Protein 3NEA (pdb70)

B-factor: mean 25.06, std 6.63, range [10.59, 55.76]

Structure (mmCIF, N/CA/C/O backbone):
data_3NEA
#
_entry.id   3NEA
#
_cell.length_a   60.683
_cell.length_b   93.043
_cell.length_c   33.027
_cell.angle_alpha   90.000
_cell.angle_beta   90.000
_cell.angle_gamma   90.000
#
_symmetry.space_group_name_H-M   'P 21 21 2'
#
loop_
_entity.id
_entity.type
_entity.pdbx_description
1 polymer 'Peptidyl-tRNA hydrolase'
2 non-polymer 'CHLORIDE ION'
3 non-polymer 1,2-ETHANEDIOL
4 water water
#
loop_
_atom_site.group_PDB
_atom_site.id
_atom_site.type_symbol
_atom_site.label_atom_id
_atom_site.label_alt_id
_atom_site.label_comp_id
_atom_site.label_asym_id
_atom_site.label_entity_id
_atom_site.label_seq_id
_atom_site.pdbx_PDB_ins_code
_atom_site.Cartn_x
_atom_site.Cartn_y
_atom_site.Cartn_z
_atom_site.occupancy
_atom_site.B_iso_or_equiv
_atom_site.auth_seq_id
_atom_site.auth_comp_id
_atom_site.auth_asym_id
_atom_site.auth_atom_id
_atom_site.pdbx_PDB_model_num
ATOM 1 N N . PRO A 1 21 ? 24.687 -0.906 -25.793 1.00 33.45 2 PRO A N 1
ATOM 2 C CA . PRO A 1 21 ? 23.800 -1.421 -24.736 1.00 33.14 2 PRO A CA 1
ATOM 3 C C . PRO A 1 21 ? 24.569 -2.318 -23.760 1.00 32.36 2 PRO A C 1
ATOM 4 O O . PRO A 1 21 ? 25.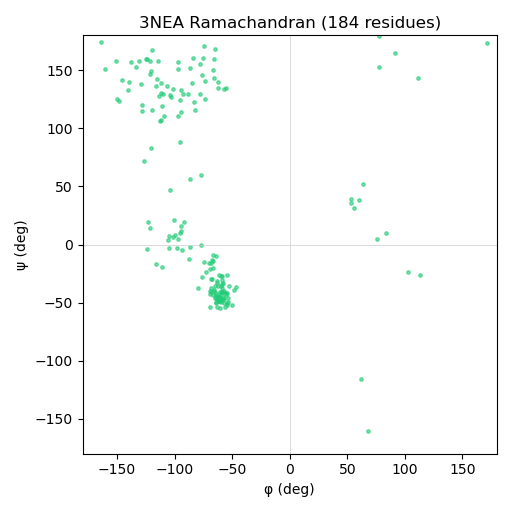297 -3.219 -24.209 1.00 32.60 2 PRO A O 1
ATOM 8 N N . LYS A 1 22 ? 24.439 -2.051 -22.454 1.00 30.64 3 LYS A N 1
ATOM 9 C CA . LYS A 1 22 ? 25.020 -2.916 -21.420 1.00 29.37 3 LYS A CA 1
ATOM 10 C C . LYS A 1 22 ? 24.030 -3.296 -20.316 1.00 27.92 3 LYS A C 1
ATOM 11 O O . LYS A 1 22 ? 23.056 -2.592 -20.079 1.00 27.27 3 LYS A O 1
ATOM 17 N N . ILE A 1 23 ? 24.316 -4.401 -19.630 1.00 26.46 4 ILE A N 1
ATOM 18 C CA . ILE A 1 23 ? 23.421 -4.913 -18.596 1.00 24.47 4 ILE A CA 1
ATOM 19 C C . ILE A 1 23 ? 23.555 -4.118 -17.299 1.00 23.95 4 ILE A C 1
ATOM 20 O O . ILE A 1 23 ? 24.661 -3.870 -16.810 1.00 23.78 4 ILE A O 1
ATOM 25 N N . LYS A 1 24 ? 22.408 -3.689 -16.781 1.00 23.51 5 LYS A N 1
ATOM 26 C CA . LYS A 1 24 ? 22.337 -2.886 -15.563 1.00 23.11 5 LYS A CA 1
ATOM 27 C C . LYS A 1 24 ? 21.596 -3.613 -14.446 1.00 23.07 5 LYS A C 1
ATOM 28 O O . LYS A 1 24 ? 21.711 -3.251 -13.268 1.00 22.48 5 LYS A O 1
ATOM 34 N N . MET A 1 25 ? 20.849 -4.645 -14.831 1.00 22.59 6 MET A N 1
ATOM 35 C CA . MET A 1 25 ? 19.956 -5.345 -13.921 1.00 22.47 6 MET A CA 1
ATOM 36 C C . MET A 1 25 ? 20.026 -6.842 -14.216 1.00 21.36 6 MET A C 1
ATOM 37 O O . MET A 1 25 ? 19.961 -7.243 -15.384 1.00 20.52 6 MET A O 1
ATOM 42 N N . ILE A 1 26 ? 20.170 -7.648 -13.162 1.00 20.32 7 ILE A N 1
ATOM 43 C CA . ILE A 1 26 ? 20.099 -9.110 -13.292 1.00 19.78 7 ILE A CA 1
ATOM 44 C C . ILE A 1 26 ? 18.957 -9.707 -12.456 1.00 19.51 7 ILE A C 1
ATOM 45 O O . ILE A 1 26 ? 18.948 -9.610 -11.229 1.00 19.65 7 ILE A O 1
ATOM 50 N N . ILE A 1 27 ? 17.987 -10.309 -13.142 1.00 19.26 8 ILE A N 1
ATOM 51 C CA . ILE A 1 27 ? 16.852 -10.955 -12.494 1.00 18.87 8 ILE A CA 1
ATOM 52 C C . ILE A 1 27 ? 17.169 -12.434 -12.277 1.00 19.00 8 ILE A C 1
ATOM 53 O O . ILE A 1 27 ? 17.592 -13.121 -13.210 1.00 19.04 8 ILE A O 1
ATOM 58 N N . GLY A 1 28 ? 16.973 -12.922 -11.056 1.00 18.20 9 GLY A N 1
ATOM 59 C CA . GLY A 1 28 ? 17.162 -14.343 -10.783 1.00 18.39 9 GLY A CA 1
ATOM 60 C C . GLY A 1 28 ? 15.837 -14.992 -10.445 1.00 18.54 9 GLY A C 1
ATOM 61 O O . GLY A 1 28 ? 15.296 -14.776 -9.360 1.00 18.29 9 GLY A O 1
ATOM 62 N N . LEU A 1 29 ? 15.313 -15.779 -11.381 1.00 19.17 10 LEU A N 1
ATOM 63 C CA . LEU A 1 29 ? 13.935 -16.289 -11.300 1.00 19.35 10 LEU A CA 1
ATOM 64 C C . LEU A 1 29 ? 13.824 -17.420 -10.298 1.00 19.82 10 LEU A C 1
ATOM 65 O O . LEU A 1 29 ? 14.764 -18.223 -10.138 1.00 19.79 10 LEU A O 1
ATOM 70 N N . GLY A 1 30 ? 12.674 -17.482 -9.631 1.00 19.91 11 GLY A N 1
ATOM 71 C CA . GLY A 1 30 ? 12.436 -18.513 -8.618 1.00 20.35 11 GLY A CA 1
ATOM 72 C C . GLY A 1 30 ? 11.161 -18.269 -7.839 1.00 20.69 11 GLY A C 1
ATOM 73 O O . GLY A 1 30 ? 10.491 -17.235 -8.012 1.00 20.68 11 GLY A O 1
ATOM 74 N N . ASN A 1 31 ? 10.813 -19.242 -7.003 1.00 20.90 12 ASN A N 1
ATOM 75 C CA . ASN A 1 31 ? 9.731 -19.097 -6.031 1.00 21.11 12 ASN A CA 1
ATOM 76 C C . ASN A 1 31 ? 10.327 -18.821 -4.660 1.00 22.16 12 ASN A C 1
ATOM 77 O O . ASN A 1 31 ? 11.272 -19.490 -4.244 1.00 22.10 12 ASN A O 1
ATOM 82 N N . ILE A 1 32 ? 9.766 -17.829 -3.976 1.00 23.64 13 ILE A N 1
ATOM 83 C CA . ILE A 1 32 ? 10.067 -17.543 -2.568 1.00 25.68 13 ILE A CA 1
ATOM 84 C C . ILE A 1 32 ? 9.561 -18.681 -1.640 1.00 26.10 13 ILE A C 1
ATOM 85 O O . ILE A 1 32 ? 8.597 -19.380 -1.968 1.00 25.65 13 ILE A O 1
ATOM 90 N N . GLY A 1 33 ? 10.243 -18.880 -0.511 1.00 27.28 14 GLY A N 1
ATOM 91 C CA . GLY A 1 33 ? 9.890 -19.934 0.465 1.00 28.49 14 GLY A CA 1
ATOM 92 C C . GLY A 1 33 ? 10.921 -21.057 0.543 1.00 29.40 14 GLY A C 1
ATOM 93 O O . GLY A 1 33 ? 11.505 -21.455 -0.481 1.00 29.23 14 GLY A O 1
ATOM 94 N N . LYS A 1 34 ? 11.141 -21.569 1.764 1.00 30.03 15 LYS A N 1
ATOM 95 C CA . LYS A 1 34 ? 12.140 -22.624 2.039 1.00 29.73 15 LYS A CA 1
ATOM 96 C C . LYS A 1 34 ? 11.870 -23.903 1.257 1.00 29.33 15 LYS A C 1
ATOM 97 O O . LYS A 1 34 ? 12.814 -24.570 0.815 1.00 29.45 15 LYS A O 1
ATOM 99 N N . GLU A 1 35 ? 10.593 -24.228 1.064 1.00 28.79 16 GLU A N 1
ATOM 100 C CA . GLU A 1 35 ? 10.202 -25.414 0.288 1.00 29.38 16 GLU A CA 1
ATOM 101 C C . GLU A 1 35 ? 10.524 -25.328 -1.223 1.00 28.70 16 GLU A C 1
ATOM 102 O O . GLU A 1 35 ? 10.491 -26.329 -1.930 1.00 29.09 16 GLU A O 1
ATOM 108 N N . TYR A 1 36 ? 10.847 -24.137 -1.713 1.00 27.61 17 TYR A N 1
ATOM 109 C CA . TYR A 1 36 ? 11.150 -23.975 -3.124 1.00 27.12 17 TYR A CA 1
ATOM 110 C C . TYR A 1 36 ? 12.614 -23.656 -3.385 1.00 26.45 17 TYR A C 1
ATOM 111 O O . TYR A 1 36 ? 13.099 -23.869 -4.487 1.00 25.84 17 TYR A O 1
ATOM 120 N N . GLN A 1 37 ? 13.319 -23.182 -2.359 1.00 25.64 18 GLN A N 1
ATOM 121 C CA . GLN A 1 37 ? 14.659 -22.631 -2.560 1.00 25.28 18 GLN A CA 1
ATOM 122 C C . GLN A 1 37 ? 15.668 -23.614 -3.162 1.00 24.12 18 GLN A C 1
ATOM 123 O O . GLN A 1 37 ? 16.591 -23.178 -3.841 1.00 24.24 18 GLN A O 1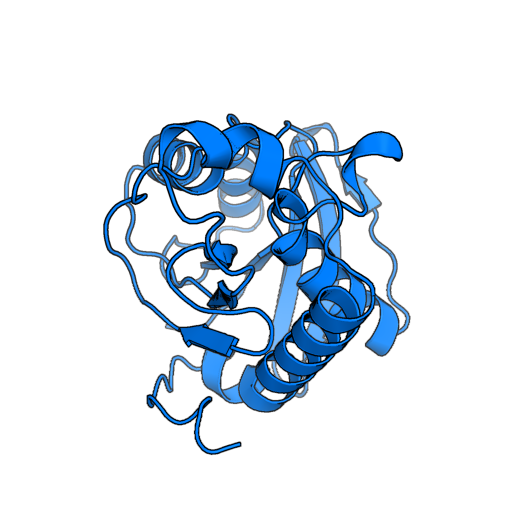
ATOM 129 N N . ASP A 1 38 ? 15.471 -24.919 -2.936 1.00 23.08 19 ASP A N 1
ATOM 130 C CA . ASP A 1 38 ? 16.374 -25.959 -3.443 1.00 22.24 19 ASP A CA 1
ATOM 131 C C . ASP A 1 38 ? 15.944 -26.569 -4.802 1.00 21.66 19 ASP A C 1
ATOM 132 O O . ASP A 1 38 ? 16.664 -27.386 -5.360 1.00 21.40 19 ASP A O 1
ATOM 137 N N . THR A 1 39 ? 14.781 -26.166 -5.315 1.00 20.71 20 THR A N 1
ATOM 138 C CA . THR A 1 39 ? 14.210 -26.741 -6.540 1.00 19.60 20 THR A CA 1
ATOM 139 C C . THR A 1 39 ? 14.901 -26.256 -7.821 1.00 19.39 20 THR A C 1
ATOM 140 O O . THR A 1 39 ? 15.595 -25.225 -7.814 1.00 18.71 20 THR A O 1
ATOM 144 N N . ARG A 1 40 ? 14.716 -27.021 -8.904 1.00 19.32 21 ARG A N 1
ATOM 145 C CA . ARG A 1 40 ? 15.311 -26.711 -10.220 1.00 18.92 21 ARG A CA 1
ATOM 146 C C . ARG A 1 40 ? 14.807 -25.392 -10.822 1.00 19.40 21 ARG A C 1
ATOM 147 O O . ARG A 1 40 ? 15.558 -24.689 -11.537 1.00 19.47 21 ARG A O 1
ATOM 155 N N . HIS A 1 41 ? 13.551 -25.059 -10.512 1.00 18.75 22 HIS A N 1
ATOM 156 C CA . HIS A 1 41 ? 12.912 -23.846 -11.008 1.00 19.14 22 HIS A CA 1
ATOM 157 C C . HIS A 1 41 ? 13.585 -22.582 -10.424 1.00 19.12 22 HIS A C 1
ATOM 158 O O . HIS A 1 41 ? 13.354 -21.481 -10.918 1.00 19.07 22 HIS A O 1
ATOM 165 N N . ASN A 1 42 ? 14.406 -22.754 -9.379 1.00 18.50 23 ASN A N 1
ATOM 166 C CA . ASN A 1 42 ? 15.045 -21.626 -8.667 1.00 18.35 23 ASN A CA 1
ATOM 167 C C . ASN A 1 42 ? 16.504 -21.343 -9.010 1.00 17.70 23 ASN A C 1
ATOM 168 O O . ASN A 1 42 ? 17.111 -20.477 -8.351 1.00 17.65 23 ASN A O 1
ATOM 173 N N . VAL A 1 43 ? 17.066 -22.042 -10.008 1.00 16.99 24 VAL A N 1
ATOM 174 C CA . VAL A 1 43 ? 18.496 -21.902 -10.328 1.00 16.89 24 VAL A CA 1
ATOM 175 C C . VAL A 1 43 ? 18.904 -20.466 -10.698 1.00 16.80 24 VAL A C 1
ATOM 176 O O . VAL A 1 43 ? 20.060 -20.096 -10.510 1.00 16.56 24 VAL A O 1
ATOM 180 N N . GLY A 1 44 ? 17.966 -19.669 -11.228 1.00 17.06 25 GLY A N 1
ATOM 181 C CA . GLY A 1 44 ? 18.239 -18.261 -11.542 1.00 17.11 25 GLY A CA 1
ATOM 182 C C . GLY A 1 44 ? 18.536 -17.485 -10.264 1.00 17.63 25 GLY A C 1
ATOM 183 O O . GLY A 1 44 ? 19.486 -16.691 -10.215 1.00 17.73 25 GLY A O 1
ATOM 184 N N . GLU A 1 45 ? 17.699 -17.709 -9.244 1.00 17.58 26 GLU A N 1
ATOM 185 C CA . GLU A 1 45 ? 17.884 -17.157 -7.909 1.00 18.05 26 GLU A CA 1
ATOM 186 C C . GLU A 1 45 ? 19.239 -17.564 -7.361 1.00 18.06 26 GLU A C 1
ATOM 187 O O . GLU A 1 45 ? 19.971 -16.711 -6.851 1.00 18.99 26 GLU A O 1
ATOM 193 N N . TRP A 1 46 ? 19.597 -18.847 -7.482 1.00 18.30 27 TRP A N 1
ATOM 194 C CA . TRP A 1 46 ? 20.928 -19.296 -7.037 1.00 18.06 27 TRP A CA 1
ATOM 195 C C . TRP A 1 46 ? 22.056 -18.527 -7.685 1.00 17.99 27 TRP A C 1
ATOM 196 O O . TRP A 1 46 ? 23.029 -18.196 -6.993 1.00 18.96 27 TRP A O 1
ATOM 207 N N . PHE A 1 47 ? 21.942 -18.264 -8.994 1.00 17.17 28 PHE A N 1
ATOM 208 C CA . PHE A 1 47 ? 22.973 -17.500 -9.721 1.00 17.30 28 PHE A CA 1
ATOM 209 C C . PHE A 1 47 ? 23.221 -16.127 -9.063 1.00 17.34 28 PHE A C 1
ATOM 210 O O . PHE A 1 47 ? 24.351 -15.798 -8.713 1.00 17.64 28 PHE A O 1
ATOM 218 N N . ILE A 1 48 ? 22.165 -15.344 -8.866 1.00 17.66 29 ILE A N 1
ATOM 219 C CA . ILE A 1 48 ? 22.318 -14.019 -8.234 1.00 17.24 29 ILE A CA 1
ATOM 220 C C . ILE A 1 48 ? 22.728 -14.095 -6.771 1.00 17.12 29 ILE A C 1
ATOM 221 O O . ILE A 1 48 ? 23.415 -13.197 -6.288 1.00 16.67 29 ILE A O 1
ATOM 226 N N . ALA A 1 49 ? 22.320 -15.174 -6.087 1.00 17.62 30 ALA A N 1
ATOM 227 C CA . ALA A 1 49 ? 22.682 -15.410 -4.676 1.00 18.19 30 ALA A CA 1
ATOM 228 C C . ALA A 1 49 ? 24.187 -15.637 -4.554 1.00 18.21 30 ALA A C 1
ATOM 229 O O . ALA A 1 49 ? 24.828 -15.136 -3.626 1.00 18.51 30 ALA A O 1
ATOM 231 N N . LYS A 1 50 ? 24.744 -16.356 -5.522 1.00 18.69 31 LYS A N 1
ATOM 232 C CA . LYS A 1 50 ? 26.186 -16.589 -5.565 1.00 19.95 31 LYS A CA 1
ATOM 233 C C . LYS A 1 50 ? 26.982 -15.304 -5.864 1.00 20.21 31 LYS A C 1
ATOM 234 O O . LYS A 1 50 ? 28.026 -15.074 -5.240 1.00 20.79 31 LYS A O 1
ATOM 240 N N . ILE A 1 51 ? 26.492 -14.465 -6.782 1.00 20.29 32 ILE A N 1
ATOM 241 C CA . ILE A 1 51 ? 27.120 -13.145 -7.019 1.00 20.86 32 ILE A CA 1
ATOM 242 C C . ILE A 1 51 ? 27.134 -12.265 -5.768 1.00 21.67 32 ILE A C 1
ATOM 243 O O . ILE A 1 51 ? 28.186 -11.685 -5.421 1.00 22.15 32 ILE A O 1
ATOM 248 N N . ALA A 1 52 ? 25.969 -12.142 -5.123 1.00 21.99 33 ALA A N 1
ATOM 249 C CA . ALA A 1 52 ? 25.845 -11.407 -3.866 1.00 23.38 33 ALA A CA 1
ATOM 250 C C . ALA A 1 52 ? 26.838 -11.931 -2.802 1.00 24.08 33 ALA A C 1
ATOM 251 O O . ALA A 1 52 ? 27.609 -11.154 -2.216 1.00 23.56 33 ALA A O 1
ATOM 253 N N . GLN A 1 53 ? 26.814 -13.244 -2.577 1.00 25.03 34 GLN A N 1
ATOM 254 C CA . GLN A 1 53 ? 27.693 -13.878 -1.600 1.00 26.73 34 GLN A CA 1
ATOM 255 C C . GLN A 1 53 ? 29.192 -13.706 -1.923 1.00 27.06 34 GLN A C 1
ATOM 256 O O . GLN A 1 53 ? 29.967 -13.363 -1.038 1.00 27.66 34 GLN A O 1
ATOM 262 N N . ASP A 1 54 ? 29.594 -13.898 -3.182 1.00 27.95 35 ASP A N 1
ATOM 263 C CA . ASP A 1 54 ? 30.982 -13.618 -3.603 1.00 28.68 35 ASP A CA 1
ATOM 264 C C . ASP A 1 54 ? 31.448 -12.186 -3.271 1.00 29.45 35 ASP A C 1
ATOM 265 O O . ASP A 1 54 ? 32.655 -11.929 -3.143 1.00 29.70 35 ASP A O 1
ATOM 270 N N . ASN A 1 55 ? 30.489 -11.262 -3.173 1.00 29.79 36 ASN A N 1
ATOM 271 C CA . ASN A 1 55 ? 30.762 -9.842 -2.989 1.00 30.38 36 ASN A CA 1
ATOM 272 C C . ASN A 1 55 ? 30.492 -9.342 -1.576 1.00 30.81 36 ASN A C 1
ATOM 273 O O . ASN A 1 55 ? 30.531 -8.133 -1.356 1.00 30.16 36 ASN A O 1
ATOM 278 N N . ASN A 1 56 ? 30.193 -10.260 -0.644 1.00 31.22 37 ASN A N 1
ATOM 279 C CA . ASN A 1 56 ? 29.812 -9.920 0.748 1.00 31.82 37 ASN A CA 1
ATOM 280 C C . ASN A 1 56 ? 28.638 -8.908 0.821 1.00 31.37 37 ASN A C 1
ATOM 281 O O . ASN A 1 56 ? 28.634 -7.989 1.652 1.00 31.37 37 ASN A O 1
ATOM 286 N N . GLN A 1 57 ? 27.661 -9.081 -0.069 1.00 30.43 38 GLN A N 1
ATOM 287 C CA . GLN A 1 57 ? 26.502 -8.203 -0.159 1.00 29.72 38 GLN A CA 1
ATOM 288 C C . GLN A 1 57 ? 25.222 -8.973 0.163 1.00 28.94 38 GLN A C 1
ATOM 289 O O . GLN A 1 57 ? 25.026 -10.104 -0.298 1.00 28.69 38 GLN A O 1
ATOM 295 N N . SER A 1 58 ? 24.360 -8.345 0.957 1.00 27.96 39 SER A N 1
ATOM 296 C CA . SER A 1 58 ? 23.058 -8.890 1.304 1.00 27.31 39 SER A CA 1
ATOM 297 C C . SER A 1 58 ? 21.934 -8.330 0.416 1.00 26.25 39 SER A C 1
ATOM 298 O O . SER A 1 58 ? 22.081 -7.265 -0.186 1.00 25.45 39 SER A O 1
ATOM 301 N N . PHE A 1 59 ? 20.832 -9.073 0.325 1.00 24.97 40 PHE A N 1
ATOM 302 C CA . PHE A 1 59 ? 19.624 -8.587 -0.322 1.00 24.26 40 PHE A CA 1
ATOM 303 C C . PHE A 1 59 ? 18.788 -7.812 0.691 1.00 24.28 40 PHE A C 1
ATOM 304 O O . PHE A 1 59 ? 18.880 -8.073 1.894 1.00 24.05 40 PHE A O 1
ATOM 312 N N . SER A 1 60 ? 18.003 -6.850 0.206 1.00 23.69 41 SER A N 1
ATOM 313 C CA . SER A 1 60 ? 17.010 -6.148 1.038 1.00 24.61 41 SER A CA 1
ATOM 314 C C . SER A 1 60 ? 15.618 -6.438 0.548 1.00 23.94 41 SER A C 1
ATOM 315 O O . SER A 1 60 ? 15.402 -6.514 -0.651 1.00 23.90 41 SER A O 1
ATOM 318 N N . SER A 1 61 ? 14.675 -6.573 1.471 1.00 23.58 42 SER A N 1
ATOM 319 C CA . SER A 1 61 ? 13.271 -6.769 1.098 1.00 23.90 42 SER A CA 1
ATOM 320 C C . SER A 1 61 ? 12.666 -5.456 0.583 1.00 23.90 42 SER A C 1
ATOM 321 O O . SER A 1 61 ? 12.757 -4.423 1.249 1.00 23.02 42 SER A O 1
ATOM 324 N N . ASN A 1 62 ? 12.098 -5.499 -0.628 1.00 24.04 43 ASN A N 1
ATOM 325 C CA . ASN A 1 62 ? 11.453 -4.325 -1.229 1.00 24.44 43 ASN A CA 1
ATOM 326 C C . ASN A 1 62 ? 10.024 -4.643 -1.663 1.00 24.53 43 ASN A C 1
ATOM 327 O O . ASN A 1 62 ? 9.779 -4.742 -2.873 1.00 24.06 43 ASN A O 1
ATOM 332 N N . PRO A 1 63 ? 9.082 -4.806 -0.687 1.00 24.55 44 PRO A N 1
ATOM 333 C CA . PRO A 1 63 ? 7.717 -5.260 -1.016 1.00 24.44 44 PRO A CA 1
ATOM 334 C C . PRO A 1 63 ? 6.993 -4.335 -2.006 1.00 24.52 44 PRO A C 1
ATOM 335 O O . PRO A 1 63 ? 6.173 -4.812 -2.793 1.00 24.34 44 PRO A O 1
ATOM 339 N N . LYS A 1 64 ? 7.307 -3.038 -1.983 1.00 24.70 45 LYS A N 1
ATOM 340 C CA . LYS A 1 64 ? 6.668 -2.078 -2.903 1.00 24.62 45 LYS A CA 1
ATOM 341 C C . LYS A 1 64 ? 7.111 -2.300 -4.350 1.00 23.46 45 LYS A C 1
ATOM 342 O O . LYS A 1 64 ? 6.419 -1.882 -5.281 1.00 23.05 45 LYS A O 1
ATOM 348 N N . LEU A 1 65 ? 8.257 -2.962 -4.519 1.00 21.96 46 LEU A N 1
ATOM 349 C CA . LEU A 1 65 ? 8.771 -3.336 -5.838 1.00 21.34 46 LEU A CA 1
ATOM 350 C C . LEU A 1 65 ? 8.588 -4.840 -6.081 1.00 20.96 46 LEU A C 1
ATOM 351 O O . LEU A 1 65 ? 9.048 -5.363 -7.088 1.00 21.00 46 LEU A O 1
ATOM 356 N N . ASN A 1 66 ? 7.938 -5.527 -5.139 1.00 20.95 47 ASN A N 1
ATOM 357 C CA . ASN A 1 66 ? 7.626 -6.963 -5.260 1.00 20.74 47 ASN A CA 1
ATOM 358 C C . ASN A 1 66 ? 8.865 -7.846 -5.401 1.00 20.66 47 ASN A C 1
ATOM 359 O O . ASN A 1 66 ? 8.851 -8.839 -6.138 1.00 20.47 47 ASN A O 1
ATOM 364 N N . CYS A 1 67 ? 9.925 -7.499 -4.675 1.00 20.99 48 CYS A N 1
ATOM 365 C CA . CYS A 1 67 ? 11.182 -8.232 -4.789 1.00 21.77 48 CYS A CA 1
ATOM 366 C C . CYS A 1 67 ? 12.175 -7.983 -3.660 1.00 22.22 48 CYS A C 1
ATOM 367 O O . CYS A 1 67 ? 11.951 -7.145 -2.783 1.00 23.13 48 CYS A O 1
ATOM 370 N N . ASN A 1 68 ? 13.266 -8.738 -3.702 1.00 22.13 49 ASN A N 1
ATOM 371 C CA . ASN A 1 68 ? 14.436 -8.492 -2.893 1.00 22.62 49 ASN A CA 1
ATOM 372 C C . ASN A 1 68 ? 15.513 -7.942 -3.815 1.00 22.96 49 ASN A C 1
ATOM 373 O O . ASN A 1 68 ? 15.690 -8.452 -4.930 1.00 22.33 49 ASN A O 1
ATOM 378 N N . LEU A 1 69 ? 16.211 -6.899 -3.358 1.00 23.58 50 LEU A N 1
ATOM 379 C CA . LEU A 1 69 ? 17.240 -6.231 -4.151 1.00 24.50 50 LEU A CA 1
ATOM 380 C C . LEU A 1 69 ? 18.605 -6.228 -3.491 1.00 24.84 50 LEU A C 1
ATOM 381 O O . LEU A 1 69 ? 18.714 -6.126 -2.271 1.00 24.76 50 LEU A O 1
ATOM 386 N N . ALA A 1 70 ? 19.639 -6.292 -4.329 1.00 25.79 51 ALA A N 1
ATOM 387 C CA . ALA A 1 70 ? 21.035 -6.094 -3.938 1.00 26.69 51 ALA A CA 1
ATOM 388 C C . ALA A 1 70 ? 21.777 -5.404 -5.074 1.00 27.51 51 ALA A C 1
ATOM 389 O O . ALA A 1 70 ? 21.549 -5.692 -6.244 1.00 27.91 51 ALA A O 1
ATOM 391 N N . LYS A 1 71 ? 22.676 -4.496 -4.736 1.00 28.64 52 LYS A N 1
ATOM 392 C CA . LYS A 1 71 ? 23.462 -3.782 -5.743 1.00 29.09 52 LYS A CA 1
ATOM 393 C C . LYS A 1 71 ? 24.896 -4.242 -5.537 1.00 28.82 52 LYS A C 1
ATOM 394 O O . LYS A 1 71 ? 25.396 -4.236 -4.405 1.00 28.61 52 LYS A O 1
ATOM 400 N N . VAL A 1 72 ? 25.546 -4.692 -6.609 1.00 28.07 53 VAL A N 1
ATOM 401 C CA . VAL A 1 72 ? 26.899 -5.241 -6.488 1.00 27.89 53 VAL A CA 1
ATOM 402 C C . VAL A 1 72 ? 27.831 -4.678 -7.550 1.00 27.81 53 VAL A C 1
ATOM 403 O O . VAL A 1 72 ? 27.384 -4.282 -8.637 1.00 27.51 53 VAL A O 1
ATOM 407 N N . SER A 1 73 ? 29.123 -4.648 -7.222 1.00 27.69 54 SER A N 1
ATOM 408 C CA . SER A 1 73 ? 30.178 -4.319 -8.190 1.00 28.22 54 SER A CA 1
ATOM 409 C C . SER A 1 73 ? 30.657 -5.562 -8.919 1.00 27.83 54 SER A C 1
ATOM 410 O O . SER A 1 73 ? 30.979 -6.574 -8.287 1.00 28.49 54 SER A O 1
ATOM 413 N N . ILE A 1 74 ? 30.695 -5.482 -10.242 1.00 27.23 55 ILE A N 1
ATOM 414 C CA . ILE A 1 74 ? 31.263 -6.536 -11.066 1.00 26.89 55 ILE A CA 1
ATOM 415 C C . ILE A 1 74 ? 32.406 -5.922 -11.868 1.00 26.97 55 ILE A C 1
ATOM 416 O O . ILE A 1 74 ? 32.245 -5.512 -13.031 1.00 26.11 55 ILE A O 1
ATOM 421 N N . ASP A 1 75 ? 33.560 -5.856 -11.198 1.00 26.77 56 ASP A N 1
ATOM 422 C CA . ASP A 1 75 ? 34.760 -5.200 -11.707 1.00 26.87 56 ASP A CA 1
ATOM 423 C C . ASP A 1 75 ? 34.443 -3.715 -11.909 1.00 26.65 56 ASP A C 1
ATOM 424 O O . ASP A 1 75 ? 34.111 -3.037 -10.943 1.00 26.22 56 ASP A O 1
ATOM 429 N N . TYR A 1 76 ? 34.484 -3.224 -13.149 1.00 26.15 57 TYR A N 1
ATOM 430 C CA . TYR A 1 76 ? 34.230 -1.808 -13.391 1.00 25.88 57 TYR A CA 1
ATOM 431 C C . TYR A 1 76 ? 32.788 -1.465 -13.782 1.00 25.72 57 TYR A C 1
ATOM 432 O O . TYR A 1 76 ? 32.492 -0.321 -14.154 1.00 24.97 57 TYR A O 1
ATOM 441 N N . ASN A 1 77 ? 31.897 -2.458 -13.663 1.00 25.37 58 ASN A N 1
ATOM 442 C CA . ASN A 1 77 ? 30.452 -2.249 -13.835 1.00 25.07 58 ASN A CA 1
ATOM 443 C C . ASN A 1 77 ? 29.687 -2.494 -12.529 1.00 24.34 58 ASN A C 1
ATOM 444 O O . ASN A 1 77 ? 30.187 -3.172 -11.639 1.00 23.54 58 ASN A O 1
ATOM 449 N N . ASN A 1 78 ? 28.489 -1.922 -12.418 1.00 23.55 59 ASN A N 1
ATOM 450 C CA . ASN A 1 78 ? 27.582 -2.204 -11.307 1.00 23.66 59 ASN A CA 1
ATOM 451 C C . ASN A 1 78 ? 26.299 -2.770 -11.857 1.00 22.80 59 ASN A C 1
ATOM 452 O O . ASN A 1 78 ? 25.895 -2.406 -12.958 1.00 22.75 59 ASN A O 1
ATOM 457 N N . VAL A 1 79 ? 25.647 -3.631 -11.080 1.00 21.93 60 VAL A N 1
ATOM 458 C CA . VAL A 1 79 ? 24.311 -4.107 -11.431 1.00 21.64 60 VAL A CA 1
ATOM 459 C C . VAL A 1 79 ? 23.405 -4.142 -10.200 1.00 21.19 60 VAL A C 1
ATOM 460 O O . VAL A 1 79 ? 23.883 -4.222 -9.058 1.00 20.99 60 VAL A O 1
ATOM 464 N N . VAL A 1 80 ? 22.099 -4.096 -10.461 1.00 20.78 61 VAL A N 1
ATOM 465 C CA . VAL A 1 80 ? 21.074 -4.390 -9.462 1.00 20.55 61 VAL A CA 1
ATOM 466 C C . VAL A 1 80 ? 20.670 -5.846 -9.619 1.00 20.13 61 VAL A C 1
ATOM 467 O O . VAL A 1 80 ? 20.298 -6.281 -10.711 1.00 20.84 61 VAL A O 1
ATOM 471 N N . LEU A 1 81 ? 20.768 -6.606 -8.531 1.00 20.16 62 LEU A N 1
ATOM 472 C CA . LEU A 1 81 ? 20.338 -8.008 -8.510 1.00 19.78 62 LEU A CA 1
ATOM 473 C C . LEU A 1 81 ? 18.925 -8.032 -7.987 1.00 19.97 62 LEU A C 1
ATOM 474 O O . LEU A 1 81 ? 18.648 -7.376 -6.972 1.00 19.68 62 LEU A O 1
ATOM 479 N N . VAL A 1 82 ? 18.041 -8.773 -8.674 1.00 19.93 63 VAL A N 1
ATOM 480 C CA . VAL A 1 82 ? 16.602 -8.783 -8.357 1.00 19.88 63 VAL A CA 1
ATOM 481 C C . VAL A 1 82 ? 16.065 -10.209 -8.194 1.00 20.33 63 VAL A C 1
ATOM 482 O O . VAL A 1 82 ? 16.127 -11.015 -9.139 1.00 20.41 63 VAL A O 1
ATOM 486 N N . PHE A 1 83 ? 15.524 -10.517 -7.010 1.00 19.63 64 PHE A N 1
ATOM 487 C CA . PHE A 1 83 ? 14.744 -11.745 -6.845 1.00 19.20 64 PHE A CA 1
ATOM 488 C C . PHE A 1 83 ? 13.274 -11.407 -6.606 1.00 19.14 64 PHE A C 1
ATOM 489 O O . PHE A 1 83 ? 12.924 -10.920 -5.531 1.00 18.90 64 PHE A O 1
ATOM 497 N N . PRO A 1 84 ? 12.414 -11.650 -7.620 1.00 19.41 65 PRO A N 1
ATOM 498 C CA . PRO A 1 84 ? 10.977 -11.373 -7.472 1.00 19.79 65 PRO A CA 1
ATOM 499 C C . PRO A 1 84 ? 10.387 -12.237 -6.359 1.00 20.55 65 PRO A C 1
ATOM 500 O O . PRO A 1 84 ? 10.680 -13.432 -6.295 1.00 20.10 65 PRO A O 1
ATOM 504 N N . THR A 1 85 ? 9.581 -11.633 -5.480 1.00 21.45 66 THR A N 1
ATOM 505 C CA . THR A 1 85 ? 8.936 -12.376 -4.378 1.00 21.80 66 THR A CA 1
ATOM 506 C C . THR A 1 85 ? 7.468 -12.692 -4.720 1.00 22.57 66 THR A C 1
ATOM 507 O O . THR A 1 85 ? 6.648 -12.968 -3.837 1.00 22.09 66 THR A O 1
ATOM 511 N N . THR A 1 86 ? 7.163 -12.675 -6.022 1.00 23.07 67 THR A N 1
ATOM 512 C CA . THR A 1 86 ? 5.792 -12.779 -6.543 1.00 23.26 67 THR A CA 1
ATOM 513 C C . THR A 1 86 ? 5.333 -14.227 -6.751 1.00 23.93 67 THR A C 1
ATOM 514 O O . THR A 1 86 ? 4.158 -14.485 -6.978 1.00 24.50 67 THR A O 1
ATOM 518 N N . TYR A 1 87 ? 6.264 -15.167 -6.691 1.00 24.23 68 TYR A N 1
ATOM 519 C CA . TYR A 1 87 ? 6.076 -16.470 -7.334 1.00 25.38 68 TYR A CA 1
ATOM 520 C C . TYR A 1 87 ? 6.310 -16.381 -8.836 1.00 24.35 68 TYR A C 1
ATOM 521 O O . TYR A 1 87 ? 6.133 -15.310 -9.449 1.00 24.55 68 TYR A O 1
ATOM 530 N N . MET A 1 88 ? 6.724 -17.502 -9.415 1.00 23.02 69 MET A N 1
ATOM 531 C CA . MET A 1 88 ? 7.229 -17.516 -10.776 1.00 22.21 69 MET A CA 1
ATOM 532 C C . MET A 1 88 ? 6.311 -16.807 -11.769 1.00 22.14 69 MET A C 1
ATOM 533 O O . MET A 1 88 ? 6.765 -15.933 -12.506 1.00 21.75 69 MET A O 1
ATOM 538 N N . ASN A 1 89 ? 5.027 -17.192 -11.770 1.00 21.90 70 ASN A N 1
ATOM 539 C CA . ASN A 1 89 ? 4.092 -16.767 -12.802 1.00 22.37 70 ASN A CA 1
ATOM 540 C C . ASN A 1 89 ? 3.739 -15.284 -12.835 1.00 22.19 70 ASN A C 1
ATOM 541 O O . ASN A 1 89 ? 3.102 -14.841 -13.773 1.00 22.86 70 ASN A O 1
ATOM 546 N N . ASN A 1 90 ? 4.162 -14.523 -11.823 1.00 22.07 71 ASN A N 1
ATOM 547 C CA . ASN A 1 90 ? 3.961 -13.078 -11.820 1.00 21.44 71 ASN A CA 1
ATOM 548 C C . ASN A 1 90 ? 5.253 -12.268 -11.672 1.00 20.32 71 ASN A C 1
ATOM 549 O O . ASN A 1 90 ? 5.221 -11.095 -11.308 1.00 19.53 71 ASN A O 1
ATOM 554 N N . SER A 1 91 ? 6.380 -12.918 -11.969 1.00 19.58 72 SER A N 1
ATOM 555 C CA . SER A 1 91 ? 7.720 -12.306 -11.989 1.00 19.43 72 SER A CA 1
ATOM 556 C C . SER A 1 91 ? 7.812 -10.951 -12.725 1.00 19.44 72 SER A C 1
ATOM 557 O O . SER A 1 91 ? 8.569 -10.071 -12.314 1.00 19.59 72 SER A O 1
ATOM 560 N N . GLY A 1 92 ? 7.065 -10.803 -13.819 1.00 19.28 73 GLY A N 1
ATOM 561 C CA . GLY A 1 92 ? 7.034 -9.554 -14.590 1.00 18.90 73 GLY A CA 1
ATOM 562 C C . GLY A 1 92 ? 6.591 -8.330 -13.803 1.00 18.81 73 GLY A C 1
ATOM 563 O O . GLY A 1 92 ? 7.074 -7.235 -14.059 1.00 18.70 73 GLY A O 1
ATOM 564 N N . LEU A 1 93 ? 5.672 -8.512 -12.848 1.00 19.17 74 LEU A N 1
ATOM 565 C CA . LEU A 1 93 ? 5.234 -7.419 -11.961 1.00 19.25 74 LEU A CA 1
ATOM 566 C C . LEU A 1 93 ? 6.442 -6.791 -11.269 1.00 18.72 74 LEU A C 1
ATOM 567 O O . LEU A 1 93 ? 6.618 -5.566 -11.329 1.00 19.32 74 LEU A O 1
ATOM 572 N N . ALA A 1 94 ? 7.292 -7.634 -10.673 1.00 18.48 75 ALA A N 1
ATOM 573 C CA . ALA A 1 94 ? 8.547 -7.191 -10.024 1.00 18.01 75 ALA A CA 1
ATOM 574 C C . ALA A 1 94 ? 9.551 -6.558 -10.994 1.00 17.75 75 ALA A C 1
ATOM 575 O O . ALA A 1 94 ? 10.013 -5.448 -10.758 1.00 16.73 75 ALA A O 1
ATOM 577 N N . VAL A 1 95 ? 9.887 -7.274 -12.073 1.00 18.09 76 VAL A N 1
ATOM 578 C CA . VAL A 1 95 ? 10.837 -6.791 -13.095 1.00 17.73 76 VAL A CA 1
ATOM 579 C C . VAL A 1 95 ? 10.402 -5.415 -13.678 1.00 18.67 76 VAL A C 1
ATOM 580 O O . VAL A 1 95 ? 11.227 -4.508 -13.869 1.00 17.79 76 VAL A O 1
ATOM 584 N N . SER A 1 96 ? 9.105 -5.280 -13.963 1.00 19.40 77 SER A N 1
ATOM 585 C CA . SER A 1 96 ? 8.530 -4.043 -14.500 1.00 20.96 77 SER A CA 1
ATOM 586 C C . SER A 1 96 ? 8.628 -2.857 -13.517 1.00 21.25 77 SER A C 1
ATOM 587 O O . SER A 1 96 ? 9.109 -1.769 -13.876 1.00 20.69 77 SER A O 1
ATOM 590 N N . LYS A 1 97 ? 8.185 -3.077 -12.275 1.00 21.54 78 LYS A N 1
ATOM 591 C CA . LYS A 1 97 ? 8.313 -2.061 -11.223 1.00 21.99 78 LYS A CA 1
ATOM 592 C C . LYS A 1 97 ? 9.752 -1.620 -10.974 1.00 22.15 78 LYS A C 1
ATOM 593 O O . LYS A 1 97 ? 10.014 -0.420 -10.905 1.00 22.46 78 LYS A O 1
ATOM 599 N N . VAL A 1 98 ? 10.678 -2.581 -10.864 1.00 22.17 79 VAL A N 1
ATOM 600 C CA . VAL A 1 98 ? 12.100 -2.286 -10.655 1.00 22.72 79 VAL A CA 1
ATOM 601 C C . VAL A 1 98 ? 12.717 -1.497 -11.824 1.00 23.08 79 VAL A C 1
ATOM 602 O O . VAL A 1 98 ? 13.439 -0.504 -11.589 1.00 22.92 79 VAL A O 1
ATOM 606 N N . ALA A 1 99 ? 12.459 -1.954 -13.059 1.00 22.86 80 ALA A N 1
ATOM 607 C CA . ALA A 1 99 ? 12.932 -1.268 -14.262 1.00 23.53 80 ALA A CA 1
ATOM 608 C C . ALA A 1 99 ? 12.416 0.170 -14.331 1.00 24.32 80 ALA A C 1
ATOM 609 O O . ALA A 1 99 ? 13.157 1.064 -14.721 1.00 24.57 80 ALA A O 1
ATOM 611 N N . ASN A 1 100 ? 11.140 0.376 -13.987 1.00 24.95 81 ASN A N 1
ATOM 612 C CA . ASN A 1 100 ? 10.554 1.714 -13.930 1.00 25.71 81 ASN A CA 1
ATOM 613 C C . ASN A 1 100 ? 11.218 2.594 -12.883 1.00 26.14 81 ASN A C 1
ATOM 614 O O . ASN A 1 100 ? 11.547 3.747 -13.159 1.00 26.06 81 ASN A O 1
ATOM 619 N N . PHE A 1 101 ? 11.400 2.039 -11.685 1.00 26.46 82 PHE A N 1
ATOM 620 C CA . PHE A 1 101 ? 12.030 2.742 -10.566 1.00 26.98 82 PHE A CA 1
ATOM 621 C C . PHE A 1 101 ? 13.491 3.172 -10.835 1.00 26.95 82 PHE A C 1
ATOM 622 O O . PHE A 1 101 ? 13.853 4.338 -10.605 1.00 26.32 82 PHE A O 1
ATOM 630 N N . TYR A 1 102 ? 14.309 2.243 -11.327 1.00 26.92 83 TYR A N 1
ATOM 631 C CA . TYR A 1 102 ? 15.710 2.544 -11.669 1.00 27.54 83 TYR A CA 1
ATOM 632 C C . TYR A 1 102 ? 15.938 3.092 -13.069 1.00 27.40 83 TYR A C 1
ATOM 633 O O . TYR A 1 102 ? 17.067 3.405 -13.428 1.00 27.45 83 TYR A O 1
ATOM 642 N N . LYS A 1 103 ? 14.868 3.196 -13.856 1.00 28.15 84 LYS A N 1
ATOM 643 C CA . LYS A 1 103 ? 14.936 3.778 -15.203 1.00 28.39 84 LYS A CA 1
ATOM 644 C C . LYS A 1 103 ? 15.828 2.948 -16.139 1.00 28.38 84 LYS A C 1
ATOM 645 O O . LYS A 1 103 ? 16.746 3.474 -16.786 1.00 28.47 84 LYS A O 1
ATOM 651 N N . ILE A 1 104 ? 15.533 1.646 -16.190 1.00 27.88 85 ILE A N 1
ATOM 652 C CA . ILE A 1 104 ? 16.307 0.670 -16.950 1.00 27.52 85 ILE A CA 1
ATOM 653 C C . ILE A 1 104 ? 15.482 0.161 -18.129 1.00 26.95 85 ILE A C 1
ATOM 654 O O . ILE A 1 104 ? 14.340 -0.245 -17.947 1.00 27.49 85 ILE A O 1
ATOM 659 N N . ALA A 1 105 ? 16.070 0.163 -19.322 1.00 26.34 86 ALA A N 1
ATOM 660 C CA . ALA A 1 105 ? 15.409 -0.344 -20.532 1.00 26.27 86 ALA A CA 1
ATOM 661 C C . ALA A 1 105 ? 15.412 -1.888 -20.599 1.00 25.94 86 ALA A C 1
ATOM 662 O O . ALA A 1 105 ? 16.282 -2.534 -20.011 1.00 26.09 86 ALA A O 1
ATOM 664 N N . PRO A 1 106 ? 14.451 -2.486 -21.330 1.00 25.89 87 PRO A N 1
ATOM 665 C CA . PRO A 1 106 ? 14.495 -3.941 -21.484 1.00 25.68 87 PRO A CA 1
ATOM 666 C C . PRO A 1 106 ? 15.824 -4.532 -21.989 1.00 25.39 87 PRO A C 1
ATOM 667 O O . PRO A 1 106 ? 16.201 -5.608 -21.538 1.00 25.55 87 PRO A O 1
ATOM 671 N N . ALA A 1 107 ? 16.534 -3.840 -22.882 1.00 25.41 88 ALA A N 1
ATOM 672 C CA . ALA A 1 107 ? 17.828 -4.329 -23.423 1.00 24.96 88 ALA A CA 1
ATOM 673 C C . ALA A 1 107 ? 18.938 -4.391 -22.352 1.00 24.63 88 ALA A C 1
ATOM 674 O O . ALA A 1 107 ? 19.944 -5.089 -22.532 1.00 24.47 88 ALA A O 1
ATOM 676 N N . GLU A 1 108 ? 18.745 -3.646 -21.260 1.00 22.96 89 GLU A N 1
ATOM 677 C CA . GLU A 1 108 ? 19.702 -3.570 -20.168 1.00 22.21 89 GLU A CA 1
ATOM 678 C C . GLU A 1 108 ? 19.370 -4.568 -19.030 1.00 22.13 89 GLU A C 1
ATOM 679 O O . GLU A 1 108 ? 19.961 -4.510 -17.941 1.00 21.98 89 GLU A O 1
ATOM 685 N N . ILE A 1 109 ? 18.442 -5.486 -19.300 1.00 20.90 90 ILE A N 1
ATOM 686 C CA . ILE A 1 109 ? 18.059 -6.503 -18.330 1.00 20.57 90 ILE A CA 1
ATOM 687 C C . ILE A 1 109 ? 18.545 -7.874 -18.760 1.00 19.99 90 ILE A C 1
ATOM 688 O O . ILE A 1 109 ? 18.338 -8.298 -19.923 1.00 19.87 90 ILE A O 1
ATOM 693 N N . LEU A 1 110 ? 19.216 -8.542 -17.817 1.00 19.45 91 LEU A N 1
ATOM 694 C CA . LEU A 1 110 ? 19.542 -9.963 -17.931 1.00 18.70 91 LEU A CA 1
ATOM 695 C C . LEU A 1 110 ? 18.611 -10.764 -17.054 1.00 18.52 91 LEU A C 1
ATOM 696 O O . LEU A 1 110 ? 18.498 -10.484 -15.852 1.00 18.42 91 LEU A O 1
ATOM 701 N N . VAL A 1 111 ? 17.961 -11.765 -17.653 1.00 18.01 92 VAL A N 1
ATOM 702 C CA . VAL A 1 111 ? 17.072 -12.688 -16.943 1.00 17.09 92 VAL A CA 1
ATOM 703 C C . VAL A 1 111 ? 17.701 -14.087 -16.895 1.00 17.51 92 VAL A C 1
ATOM 704 O O . VAL A 1 111 ? 17.958 -14.705 -17.935 1.00 17.68 92 VAL A O 1
ATOM 708 N N . VAL A 1 112 ? 17.943 -14.575 -15.681 1.00 17.69 93 VAL A N 1
ATOM 709 C CA . VAL A 1 112 ? 18.576 -15.867 -15.453 1.00 17.70 93 VAL A CA 1
ATOM 710 C C . VAL A 1 112 ? 17.506 -16.863 -15.027 1.00 18.14 93 VAL A C 1
ATOM 711 O O . VAL A 1 112 ? 16.716 -16.568 -14.125 1.00 17.76 93 VAL A O 1
ATOM 715 N N . HIS A 1 113 ? 17.465 -18.013 -15.711 1.00 17.92 94 HIS A N 1
ATOM 716 C CA . HIS A 1 113 ? 16.382 -18.974 -15.524 1.00 18.53 94 HIS A CA 1
ATOM 717 C C . HIS A 1 113 ? 16.805 -20.417 -15.787 1.00 19.14 94 HIS A C 1
ATOM 718 O O . HIS A 1 113 ? 17.802 -20.679 -16.496 1.00 19.54 94 HIS A O 1
ATOM 725 N N . ASP A 1 114 ? 16.041 -21.344 -15.213 1.00 19.01 95 ASP A N 1
ATOM 72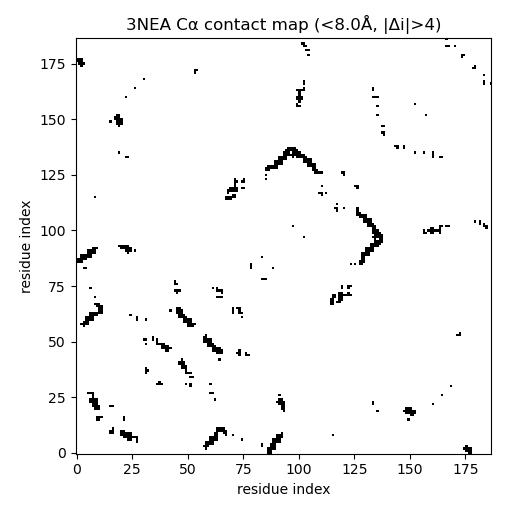6 C CA . ASP A 1 114 ? 16.163 -22.759 -15.537 1.00 19.22 95 ASP A CA 1
ATOM 727 C C . ASP A 1 114 ? 15.827 -23.008 -17.020 1.00 19.61 95 ASP A C 1
ATOM 728 O O . ASP A 1 114 ? 14.874 -22.428 -17.560 1.00 17.99 95 ASP A O 1
ATOM 733 N N . GLU A 1 115 ? 16.608 -23.901 -17.633 1.00 19.79 96 GLU A N 1
ATOM 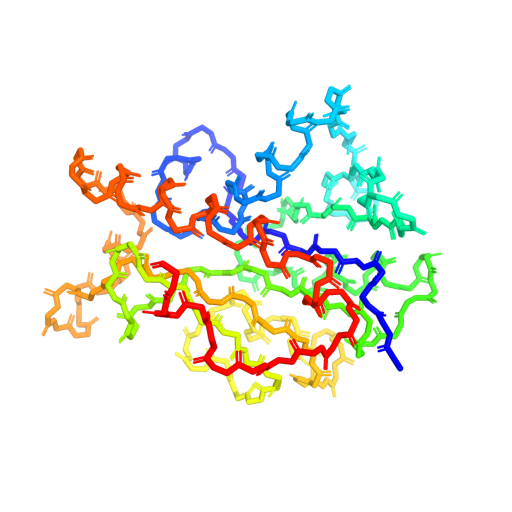734 C CA . GLU A 1 115 ? 16.425 -24.298 -19.016 1.00 20.55 96 GLU A CA 1
ATOM 735 C C . GLU A 1 115 ? 16.374 -25.834 -19.134 1.00 21.25 96 GLU A C 1
ATOM 736 O O . GLU A 1 115 ? 17.366 -26.544 -18.848 1.00 20.71 96 GLU A O 1
ATOM 742 N N . LEU A 1 116 ? 15.206 -26.330 -19.545 1.00 21.65 97 LEU A N 1
ATOM 743 C CA . LEU A 1 116 ? 14.981 -27.761 -19.784 1.00 22.23 97 LEU A CA 1
ATOM 744 C C . LEU A 1 116 ? 15.741 -28.330 -20.992 1.00 23.05 97 LEU A C 1
ATOM 745 O O . LEU A 1 116 ? 16.104 -29.513 -21.006 1.00 23.11 97 LEU A O 1
ATOM 750 N N . ASP A 1 117 ? 15.982 -27.484 -21.996 1.00 24.42 98 ASP A N 1
ATOM 751 C CA . ASP A 1 117 ? 16.544 -27.920 -23.288 1.00 25.33 98 ASP A CA 1
ATOM 752 C C . ASP A 1 117 ? 18.035 -28.258 -23.263 1.00 25.44 98 ASP A C 1
ATOM 753 O O . ASP A 1 117 ? 18.545 -28.853 -24.207 1.00 25.59 98 ASP A O 1
ATOM 758 N N . ILE A 1 118 ? 18.731 -27.848 -22.202 1.00 25.05 99 ILE A N 1
ATOM 759 C CA . ILE A 1 118 ? 20.111 -28.249 -21.990 1.00 24.84 99 ILE A CA 1
ATOM 760 C C . ILE A 1 118 ? 20.280 -28.908 -20.614 1.00 24.92 99 ILE A C 1
ATOM 761 O O . ILE A 1 118 ? 19.448 -28.733 -19.710 1.00 24.68 99 ILE A O 1
ATOM 766 N N . ASP A 1 119 ? 21.358 -29.669 -20.473 1.00 24.67 100 ASP A N 1
ATOM 767 C CA . ASP A 1 119 ? 21.587 -30.476 -19.292 1.00 25.30 100 ASP A CA 1
ATOM 768 C C . ASP A 1 119 ? 22.226 -29.708 -18.155 1.00 25.03 100 ASP A C 1
ATOM 769 O O . ASP A 1 119 ? 22.795 -28.635 -18.364 1.00 24.29 100 ASP A O 1
ATOM 774 N N . SER A 1 120 ? 22.096 -30.259 -16.949 1.00 25.04 101 SER A N 1
ATOM 775 C CA . SER A 1 120 ? 22.765 -29.728 -15.777 1.00 25.14 101 SER A CA 1
ATOM 776 C C . SER A 1 120 ? 24.263 -29.668 -16.079 1.00 25.63 101 SER A C 1
ATOM 777 O O . SER A 1 120 ? 24.822 -30.632 -16.617 1.00 24.97 101 SER A O 1
ATOM 780 N N . GLY A 1 121 ? 24.904 -28.548 -15.740 1.00 25.49 102 GLY A N 1
ATOM 781 C CA . GLY A 1 121 ? 26.315 -28.345 -16.079 1.00 26.10 102 GLY A CA 1
ATOM 782 C C . GLY A 1 121 ? 26.482 -27.422 -17.273 1.00 26.18 102 GLY A C 1
ATOM 783 O O . GLY A 1 121 ? 27.525 -26.790 -17.452 1.00 25.43 102 GLY A O 1
ATOM 784 N N . GLU A 1 122 ? 25.438 -27.347 -18.090 1.00 26.46 103 GLU A N 1
ATOM 785 C CA . GLU A 1 122 ? 25.439 -26.472 -19.253 1.00 26.89 103 GLU A CA 1
ATOM 786 C C . GLU A 1 122 ? 24.752 -25.139 -18.976 1.00 26.70 103 GLU A C 1
ATOM 787 O O . GLU A 1 122 ? 23.832 -25.033 -18.145 1.00 26.40 103 GLU A O 1
ATOM 793 N N . ILE A 1 123 ? 25.222 -24.133 -19.699 1.00 27.03 104 ILE A N 1
ATOM 794 C CA . ILE A 1 123 ? 24.789 -22.747 -19.569 1.00 27.81 104 ILE A CA 1
ATOM 795 C C . ILE A 1 123 ? 24.930 -22.054 -20.934 1.00 28.21 104 ILE A C 1
ATOM 796 O O . ILE A 1 123 ? 26.007 -22.093 -21.538 1.00 28.93 104 ILE A O 1
ATOM 801 N N . ARG A 1 124 ? 23.840 -21.464 -21.432 1.00 28.39 105 ARG A N 1
ATOM 802 C CA . ARG A 1 124 ? 23.840 -20.721 -22.711 1.00 29.01 105 ARG A CA 1
ATOM 803 C C . ARG A 1 124 ? 23.345 -19.290 -22.549 1.00 28.52 105 ARG A C 1
ATOM 804 O O . ARG A 1 124 ? 22.630 -18.969 -21.600 1.00 28.29 105 ARG A O 1
ATOM 812 N N . LEU A 1 125 ? 23.699 -18.448 -23.512 1.00 28.57 106 LEU A N 1
ATOM 813 C CA . LEU A 1 125 ? 23.238 -17.063 -23.559 1.00 29.05 106 LEU A CA 1
ATOM 814 C C . LEU A 1 125 ? 22.283 -16.881 -24.761 1.00 28.98 106 LEU A C 1
ATOM 815 O O . LEU A 1 125 ? 22.511 -17.467 -25.814 1.00 29.61 106 LEU A O 1
ATOM 820 N N . LYS A 1 126 ? 21.185 -16.138 -24.594 1.00 28.65 107 LYS A N 1
ATOM 821 C CA . LYS A 1 126 ? 20.248 -15.862 -25.715 1.00 28.31 107 LYS A CA 1
ATOM 822 C C . LYS A 1 126 ? 19.578 -14.501 -25.582 1.00 27.32 107 LYS A C 1
ATOM 823 O O . LYS A 1 126 ? 18.932 -14.239 -24.583 1.00 27.41 107 LYS A O 1
ATOM 829 N N . LYS A 1 127 ? 19.716 -13.649 -26.593 1.00 26.91 108 LYS A N 1
ATOM 830 C CA . LYS A 1 127 ? 18.950 -12.389 -26.665 1.00 26.19 108 LYS A CA 1
ATOM 831 C C . LYS A 1 127 ? 17.550 -12.629 -27.254 1.00 25.76 108 LYS A C 1
ATOM 832 O O . LYS A 1 127 ? 17.417 -13.159 -28.353 1.00 25.85 108 LYS A O 1
ATOM 838 N N . GLY A 1 128 ? 16.506 -12.270 -26.510 1.00 25.88 109 GLY A N 1
ATOM 839 C CA . GLY A 1 128 ? 15.129 -12.310 -27.029 1.00 24.95 109 GLY A CA 1
ATOM 840 C C . GLY A 1 128 ? 14.616 -13.716 -27.283 1.00 24.69 109 GLY A C 1
ATOM 841 O O . GLY A 1 128 ? 15.176 -14.695 -26.774 1.00 24.06 109 GLY A O 1
ATOM 842 N N . GLY A 1 129 ? 13.575 -13.808 -28.106 1.00 24.47 110 GLY A N 1
ATOM 843 C CA . GLY A 1 129 ? 12.867 -15.061 -28.353 1.00 25.04 110 GLY A CA 1
ATOM 844 C C . GLY A 1 129 ? 11.690 -15.242 -27.398 1.00 25.49 110 GLY A C 1
ATOM 845 O O . GLY A 1 129 ? 11.580 -14.553 -26.385 1.00 24.89 110 GLY A O 1
ATOM 846 N N . GLY A 1 130 ? 10.807 -16.179 -27.732 1.00 26.41 111 GLY A N 1
ATOM 847 C CA . GLY A 1 130 ? 9.590 -16.412 -26.959 1.00 26.61 111 GLY A CA 1
ATOM 848 C C . GLY A 1 130 ? 9.875 -17.117 -25.648 1.00 27.17 111 GLY A C 1
ATOM 849 O O . GLY A 1 130 ? 10.988 -17.604 -25.406 1.00 26.78 111 GLY A O 1
ATOM 850 N N . HIS A 1 131 ? 8.849 -17.188 -24.814 1.00 27.34 112 HIS A N 1
ATOM 851 C CA . HIS A 1 131 ? 8.970 -17.721 -23.462 1.00 27.79 112 HIS A CA 1
ATOM 852 C C . HIS A 1 131 ? 9.196 -19.232 -23.409 1.00 27.85 112 HIS A C 1
ATOM 853 O O . HIS A 1 131 ? 9.570 -19.756 -22.355 1.00 28.08 112 HIS A O 1
ATOM 860 N N . GLY A 1 132 ? 8.942 -19.924 -24.524 1.00 27.90 113 GLY A N 1
ATOM 861 C CA . GLY A 1 132 ? 9.055 -21.402 -24.596 1.00 27.77 113 GLY A CA 1
ATOM 862 C C . GLY A 1 132 ? 8.283 -22.181 -23.529 1.00 27.30 113 GLY A C 1
ATOM 863 O O . GLY A 1 132 ? 8.758 -23.212 -23.053 1.00 28.32 113 GLY A O 1
ATOM 864 N N . GLY A 1 133 ? 7.104 -21.695 -23.138 1.00 26.55 114 GLY A N 1
ATOM 865 C CA . GLY A 1 133 ? 6.343 -22.297 -22.034 1.00 25.26 114 GLY A CA 1
ATOM 866 C C . GLY A 1 133 ? 6.823 -22.012 -20.602 1.00 25.00 114 GLY A C 1
ATOM 867 O O . GLY A 1 133 ? 6.272 -22.581 -19.654 1.00 25.36 114 GLY A O 1
ATOM 868 N N . HIS A 1 134 ? 7.841 -21.157 -20.428 1.00 23.65 115 HIS A N 1
ATOM 869 C CA . HIS A 1 134 ? 8.300 -20.730 -19.084 1.00 22.68 115 HIS A CA 1
ATOM 870 C C . HIS A 1 134 ? 7.416 -19.594 -18.547 1.00 21.89 115 HIS A C 1
ATOM 871 O O . HIS A 1 134 ? 7.381 -18.504 -19.143 1.00 22.34 115 HIS A O 1
ATOM 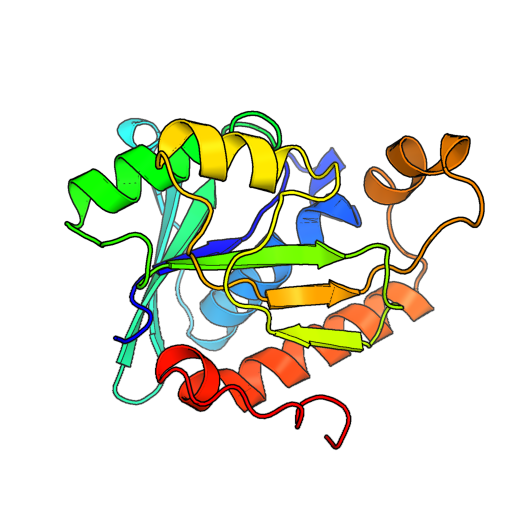878 N N . ASN A 1 135 ? 6.697 -19.840 -17.445 1.00 20.95 116 ASN A N 1
ATOM 879 C CA . ASN A 1 135 ? 5.780 -18.822 -16.862 1.00 20.44 116 ASN A CA 1
ATOM 880 C C . ASN A 1 135 ? 6.482 -17.546 -16.372 1.00 20.13 116 ASN A C 1
ATOM 881 O O . ASN A 1 135 ? 5.890 -16.461 -16.398 1.00 20.09 116 ASN A O 1
ATOM 886 N N . GLY A 1 136 ? 7.717 -17.685 -15.881 1.00 18.98 117 GLY A N 1
ATOM 887 C CA . GLY A 1 136 ? 8.484 -16.535 -15.422 1.00 19.09 117 GLY A CA 1
ATOM 888 C C . GLY A 1 136 ? 8.767 -15.613 -16.588 1.00 18.79 117 GLY A C 1
ATOM 889 O O . GLY A 1 136 ? 8.504 -14.402 -16.511 1.00 17.71 117 GLY A O 1
ATOM 890 N N . LEU A 1 137 ? 9.267 -16.212 -17.676 1.00 18.99 118 LEU A N 1
ATOM 891 C CA . LEU A 1 137 ? 9.515 -15.502 -18.946 1.00 19.65 118 LEU A CA 1
ATOM 892 C C . LEU A 1 137 ? 8.234 -14.962 -19.595 1.00 19.86 118 LEU A C 1
ATOM 893 O O . LEU A 1 137 ? 8.230 -13.832 -20.065 1.00 20.51 118 LEU A O 1
ATOM 898 N N . ARG A 1 138 ? 7.158 -15.743 -19.619 1.00 20.13 119 ARG A N 1
ATOM 899 C CA . ARG A 1 138 ? 5.896 -15.227 -20.182 1.00 20.98 119 ARG A CA 1
ATOM 900 C C . ARG A 1 138 ? 5.382 -13.974 -19.449 1.00 20.98 119 ARG A C 1
ATOM 901 O O . ARG A 1 138 ? 4.910 -13.016 -20.076 1.00 20.78 119 ARG A O 1
ATOM 909 N N . SER A 1 139 ? 5.488 -13.992 -18.121 1.00 20.89 120 SER A N 1
ATOM 910 C CA . SER A 1 139 ? 5.041 -12.883 -17.269 1.00 20.80 120 SER A CA 1
ATOM 911 C C . SER A 1 139 ? 5.886 -11.609 -17.510 1.00 20.60 120 SER A C 1
ATOM 912 O O . SER A 1 139 ? 5.359 -10.487 -17.542 1.00 20.02 120 SER A O 1
ATOM 915 N N . ILE A 1 140 ? 7.191 -11.801 -17.683 1.00 20.50 121 ILE A N 1
ATOM 916 C CA . ILE A 1 140 ? 8.102 -10.690 -17.945 1.00 20.27 121 ILE A CA 1
ATOM 917 C C . ILE A 1 140 ? 7.802 -10.063 -19.307 1.00 20.93 121 ILE A C 1
ATOM 918 O O . ILE A 1 140 ? 7.750 -8.837 -19.410 1.00 20.69 121 ILE A O 1
ATOM 923 N N . ASN A 1 141 ? 7.576 -10.900 -20.328 1.00 21.64 122 ASN A N 1
ATOM 924 C CA . ASN A 1 141 ? 7.236 -10.427 -21.688 1.00 22.57 122 ASN A CA 1
ATOM 925 C C . ASN A 1 141 ? 5.969 -9.574 -21.672 1.00 23.46 122 ASN A C 1
ATOM 926 O O . ASN A 1 141 ? 5.866 -8.578 -22.409 1.00 23.97 122 ASN A O 1
ATOM 931 N N . GLN A 1 142 ? 5.028 -9.994 -20.827 1.00 23.84 123 GLN A N 1
ATOM 932 C CA . GLN A 1 142 ? 3.710 -9.390 -20.679 1.00 25.17 123 GLN A CA 1
ATOM 933 C C . GLN A 1 142 ? 3.826 -8.007 -20.027 1.00 24.61 123 GLN A C 1
ATOM 934 O O . GLN A 1 142 ? 3.336 -7.018 -20.567 1.00 24.78 123 GLN A O 1
ATOM 940 N N . HIS A 1 143 ? 4.482 -7.948 -18.871 1.00 24.02 124 HIS A N 1
ATOM 941 C CA . HIS A 1 143 ? 4.670 -6.685 -18.146 1.00 23.35 124 HIS A CA 1
ATOM 942 C C . HIS A 1 143 ? 5.608 -5.692 -18.851 1.00 22.95 124 HIS A C 1
ATOM 943 O O . HIS A 1 143 ? 5.359 -4.495 -18.823 1.00 22.92 124 HIS A O 1
ATOM 950 N N . LEU A 1 144 ? 6.673 -6.173 -19.482 1.00 22.50 125 LEU A N 1
ATOM 951 C CA . LEU A 1 144 ? 7.559 -5.274 -20.235 1.00 22.57 125 LEU A CA 1
ATOM 952 C C . LEU A 1 144 ? 6.982 -4.825 -21.582 1.00 22.80 125 LEU A C 1
ATOM 953 O O . LEU A 1 144 ? 7.300 -3.737 -22.058 1.00 23.42 125 LEU A O 1
ATOM 958 N N . GLY A 1 145 ? 6.123 -5.648 -22.183 1.00 23.06 126 GLY A N 1
ATOM 959 C CA . GLY A 1 145 ? 5.564 -5.349 -23.508 1.00 23.27 126 GLY A CA 1
ATOM 960 C C . GLY A 1 145 ? 6.501 -5.783 -24.630 1.00 23.66 126 GLY A C 1
ATOM 961 O O . GLY A 1 145 ? 6.286 -5.450 -25.784 1.00 23.94 126 GLY A O 1
ATOM 962 N N . THR A 1 146 ? 7.541 -6.533 -24.281 1.00 23.34 127 THR A N 1
ATOM 963 C CA . THR A 1 146 ? 8.557 -6.978 -25.219 1.00 23.51 127 THR A CA 1
ATOM 964 C C . THR A 1 146 ? 9.284 -8.174 -24.607 1.00 23.67 127 THR A C 1
ATOM 965 O O . THR A 1 146 ? 9.389 -8.273 -23.384 1.00 23.63 127 THR A O 1
ATOM 969 N N . ASN A 1 147 ? 9.787 -9.064 -25.460 1.00 23.68 128 ASN A N 1
ATOM 970 C CA . ASN A 1 147 ? 10.662 -10.161 -25.039 1.00 24.02 128 ASN A CA 1
ATOM 971 C C . ASN A 1 147 ? 12.156 -9.886 -25.281 1.00 24.11 128 ASN A C 1
ATOM 972 O O . ASN A 1 147 ? 12.985 -10.789 -25.135 1.00 24.07 128 ASN A O 1
ATOM 977 N N . ASP A 1 148 ? 12.487 -8.650 -25.665 1.00 24.19 129 ASP A N 1
ATOM 978 C CA . ASP A 1 148 ? 13.821 -8.321 -26.165 1.00 24.05 129 ASP A CA 1
ATOM 979 C C . ASP A 1 148 ? 14.802 -7.966 -25.056 1.00 23.61 129 ASP A C 1
ATOM 980 O O . ASP A 1 148 ? 15.405 -6.896 -25.054 1.00 23.77 129 ASP A O 1
ATOM 985 N N . TYR A 1 149 ? 14.957 -8.880 -24.112 1.00 23.35 130 TYR A N 1
ATOM 986 C CA . TYR A 1 149 ? 15.942 -8.740 -23.040 1.00 22.47 130 TYR A CA 1
ATOM 987 C C . TYR A 1 149 ? 16.919 -9.918 -23.125 1.00 21.90 130 TYR A C 1
ATOM 988 O O . TYR A 1 149 ? 16.6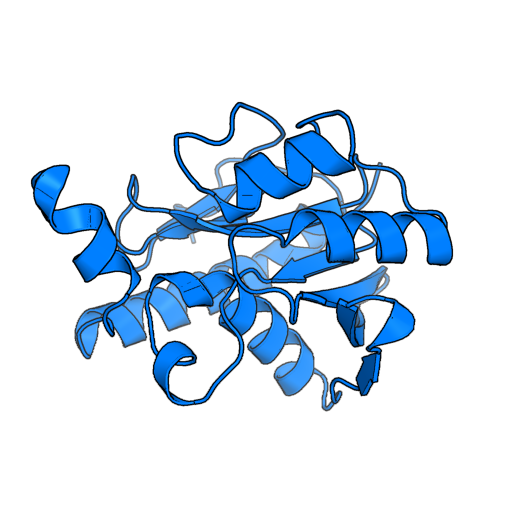70 -10.898 -23.849 1.00 21.76 130 TYR A O 1
ATOM 997 N N . LEU A 1 150 ? 18.030 -9.829 -22.398 1.00 21.27 131 LEU A N 1
ATOM 998 C CA . LEU A 1 150 ? 19.031 -10.886 -22.458 1.00 20.70 131 LEU A CA 1
ATOM 999 C C . LEU A 1 150 ? 18.679 -12.021 -21.486 1.00 20.75 131 LEU A C 1
ATOM 1000 O O . LEU A 1 150 ? 18.212 -11.760 -20.374 1.00 20.64 131 LEU A O 1
ATOM 1005 N N . A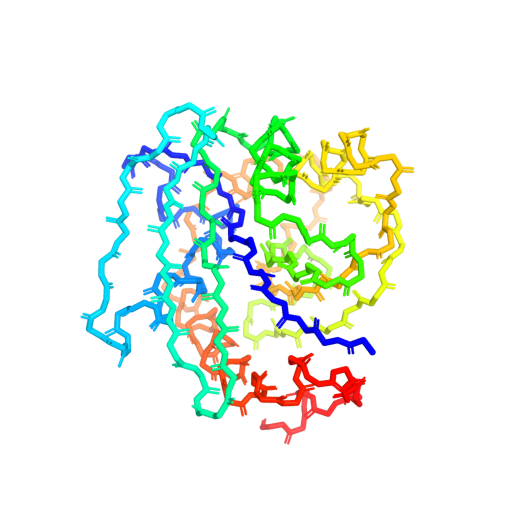RG A 1 151 ? 18.873 -13.269 -21.924 1.00 20.28 132 ARG A N 1
ATOM 1006 C CA A ARG A 1 151 ? 18.632 -14.413 -21.049 0.50 20.22 132 ARG A CA 1
ATOM 1007 C CA B ARG A 1 151 ? 18.600 -14.463 -21.104 0.50 20.27 132 ARG A CA 1
ATOM 1008 C C . ARG A 1 151 ? 19.881 -15.258 -20.828 1.00 20.14 132 ARG A C 1
ATOM 1009 O O . ARG A 1 151 ? 20.655 -15.511 -21.752 1.00 20.61 132 ARG A O 1
ATOM 1024 N N . LEU A 1 152 ? 20.092 -15.662 -19.576 1.00 20.16 133 LEU A N 1
ATOM 1025 C CA . LEU A 1 152 ? 21.137 -16.631 -19.257 1.00 19.86 133 LEU A CA 1
ATOM 1026 C C . LEU A 1 152 ? 20.428 -17.923 -18.888 1.00 20.04 133 LEU A C 1
ATOM 1027 O O . LEU A 1 152 ? 19.747 -18.015 -17.856 1.00 20.02 133 LEU A O 1
ATOM 1032 N N . ARG A 1 153 ? 20.565 -18.915 -19.758 1.00 20.05 134 ARG A N 1
ATOM 1033 C CA . ARG A 1 153 ? 19.844 -20.162 -19.599 1.00 19.82 134 ARG A CA 1
ATOM 1034 C C . ARG A 1 153 ? 20.727 -21.155 -18.869 1.00 19.69 134 ARG A C 1
ATOM 1035 O O . ARG A 1 153 ? 21.772 -21.579 -19.405 1.00 19.38 134 ARG A O 1
ATOM 1043 N N . ILE A 1 154 ? 20.308 -21.517 -17.651 1.00 19.11 135 ILE A N 1
ATOM 1044 C CA . ILE A 1 154 ? 20.984 -22.526 -16.844 1.00 19.02 135 ILE A CA 1
ATOM 1045 C C . ILE A 1 154 ? 20.311 -23.917 -16.991 1.00 19.46 135 ILE A C 1
ATOM 1046 O O . ILE A 1 154 ? 19.179 -24.138 -16.523 1.00 19.69 135 ILE A O 1
ATOM 1051 N N . GLY A 1 155 ? 21.016 -24.849 -17.637 1.00 19.05 136 GLY A N 1
ATOM 1052 C CA . GLY A 1 155 ? 20.510 -26.207 -17.825 1.00 18.91 136 GLY A CA 1
ATOM 1053 C C . GLY A 1 155 ? 20.155 -26.925 -16.531 1.00 19.04 136 GLY A C 1
ATOM 1054 O O . GLY A 1 155 ? 20.905 -26.884 -15.538 1.00 19.06 136 GLY A O 1
ATOM 1055 N N . ILE A 1 156 ? 18.986 -27.557 -16.547 1.00 18.95 137 ILE A N 1
ATOM 1056 C CA . ILE A 1 156 ? 18.508 -28.400 -15.458 1.00 18.91 137 ILE A CA 1
ATOM 1057 C C . ILE A 1 156 ? 18.190 -29.789 -16.013 1.00 19.80 137 ILE A C 1
ATOM 1058 O O . ILE A 1 156 ? 17.839 -30.696 -15.265 1.00 19.63 137 ILE A O 1
ATOM 1063 N N . GLY A 1 157 ? 18.325 -29.937 -17.333 1.00 20.29 138 GLY A N 1
ATOM 1064 C CA . GLY A 1 157 ? 17.966 -31.165 -18.011 1.00 21.09 138 GLY A CA 1
ATOM 1065 C C . GLY A 1 157 ? 16.468 -31.281 -18.179 1.00 22.16 138 GLY A C 1
ATOM 1066 O O . GLY A 1 157 ? 15.698 -30.416 -17.720 1.00 21.94 138 GLY A O 1
ATOM 1067 N N . HIS A 1 158 ? 16.053 -32.378 -18.806 1.00 22.56 139 HIS A N 1
ATOM 1068 C CA . HIS A 1 158 ? 14.652 -32.622 -19.116 1.00 23.94 139 HIS A CA 1
ATOM 1069 C C . HIS A 1 158 ? 14.289 -34.022 -18.606 1.00 24.35 139 HIS A C 1
ATOM 1070 O O . HIS A 1 158 ? 15.091 -34.956 -18.777 1.00 24.56 139 HIS A O 1
ATOM 1077 N N . PRO A 1 159 ? 13.087 -34.182 -17.986 1.00 24.39 140 PRO A N 1
ATOM 1078 C CA . PRO A 1 159 ? 12.664 -35.493 -17.442 1.00 24.52 140 PRO A CA 1
ATOM 1079 C C . PRO A 1 159 ? 12.375 -36.576 -18.496 1.00 24.75 140 PRO A C 1
ATOM 1080 O O . PRO A 1 159 ? 12.274 -37.754 -18.148 1.00 25.80 140 PRO A O 1
ATOM 1084 N N . GLY A 1 160 ? 12.208 -36.190 -19.753 1.00 24.77 141 GLY A N 1
ATOM 1085 C CA . GLY A 1 160 ? 12.024 -37.184 -20.812 1.00 25.40 141 GLY A CA 1
ATOM 1086 C C . GLY A 1 160 ? 10.651 -37.185 -21.459 1.00 25.00 141 GLY A C 1
ATOM 1087 O O . GLY A 1 160 ? 10.517 -37.605 -22.594 1.00 25.02 141 GLY A O 1
ATOM 1088 N N . HIS A 1 161 ? 9.625 -36.732 -20.739 1.00 24.68 142 HIS A N 1
ATOM 1089 C CA . HIS A 1 161 ? 8.319 -36.504 -21.356 1.00 23.98 142 HIS A CA 1
ATOM 1090 C C . HIS A 1 161 ? 7.711 -35.226 -20.803 1.00 23.69 142 HIS A C 1
ATOM 1091 O O . HIS A 1 161 ? 7.822 -34.969 -19.608 1.00 23.92 142 HIS A O 1
ATOM 1098 N N . LYS A 1 162 ? 7.064 -34.439 -21.668 1.00 23.27 143 LYS A N 1
ATOM 1099 C CA . LYS A 1 162 ? 6.425 -33.172 -21.284 1.00 22.81 143 LYS A CA 1
ATOM 1100 C C . LYS A 1 162 ? 5.531 -33.303 -20.033 1.00 22.89 143 LYS A C 1
ATOM 1101 O O . LYS A 1 162 ? 5.525 -32.414 -19.178 1.00 22.65 143 LYS A O 1
ATOM 1107 N N . SER A 1 163 ? 4.793 -34.408 -19.922 1.00 22.68 144 SER A N 1
ATOM 1108 C CA . SER A 1 163 ? 3.859 -34.596 -18.804 1.00 23.39 144 SER A CA 1
ATOM 1109 C C . SER A 1 1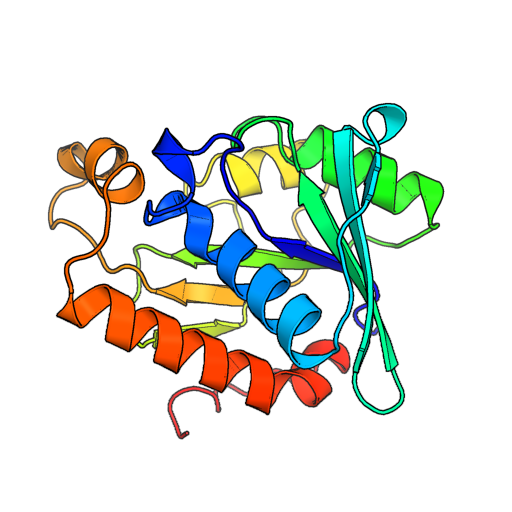63 ? 4.519 -34.681 -17.410 1.00 23.26 144 SER A C 1
ATOM 1110 O O . SER A 1 163 ? 3.818 -34.627 -16.402 1.00 23.29 144 SER A O 1
ATOM 1113 N N . LYS A 1 164 ? 5.855 -34.785 -17.369 1.00 23.34 145 LYS A N 1
ATOM 1114 C CA . LYS A 1 164 ? 6.627 -34.883 -16.112 1.00 23.11 145 LYS A CA 1
ATOM 1115 C C . LYS A 1 164 ? 7.358 -33.577 -15.766 1.00 22.99 145 LYS A C 1
ATOM 1116 O O . LYS A 1 164 ? 7.988 -33.470 -14.705 1.00 22.58 145 LYS A O 1
ATOM 1122 N N . VAL A 1 165 ? 7.241 -32.586 -16.651 1.00 22.87 146 VAL A N 1
ATOM 1123 C CA . VAL A 1 165 ? 7.990 -31.320 -16.550 1.00 22.65 146 VAL A CA 1
ATOM 1124 C C . VAL A 1 165 ? 7.691 -30.481 -15.290 1.00 22.82 146 VAL A C 1
ATOM 1125 O O . VAL A 1 165 ? 8.628 -29.976 -14.650 1.00 23.02 146 VAL A O 1
ATOM 1129 N N . ALA A 1 166 ? 6.408 -30.334 -14.937 1.00 22.63 147 ALA A N 1
ATOM 1130 C CA . ALA A 1 166 ? 6.002 -29.486 -13.813 1.00 22.45 147 ALA A CA 1
ATOM 1131 C C . ALA A 1 166 ? 6.616 -29.984 -12.509 1.00 22.49 147 ALA A C 1
ATOM 1132 O O . ALA A 1 166 ? 7.313 -29.234 -11.805 1.00 22.61 147 ALA A O 1
ATOM 1134 N N . ASN A 1 167 ? 6.378 -31.260 -12.220 1.00 22.25 148 ASN A N 1
ATOM 1135 C CA . ASN A 1 167 ? 6.959 -31.928 -11.068 1.00 22.18 148 ASN A CA 1
ATOM 1136 C C . ASN A 1 167 ? 8.482 -31.877 -11.104 1.00 21.84 148 ASN A C 1
ATOM 1137 O O . ASN A 1 167 ? 9.107 -31.649 -10.063 1.00 22.27 148 ASN A O 1
ATOM 1142 N N . TYR A 1 168 ? 9.074 -32.073 -12.290 1.00 21.31 149 TYR A N 1
ATOM 1143 C CA . TYR A 1 168 ? 10.539 -32.016 -12.454 1.00 20.88 149 TYR A CA 1
ATOM 1144 C C . TYR A 1 168 ? 11.136 -30.670 -12.002 1.00 20.66 149 TYR A C 1
ATOM 1145 O O . TYR A 1 168 ? 12.076 -30.640 -11.206 1.00 21.40 149 TYR A O 1
ATOM 1154 N N . VAL A 1 169 ? 10.581 -29.556 -12.473 1.00 20.33 150 VAL A N 1
ATOM 1155 C CA . VAL A 1 169 ? 11.121 -28.239 -12.105 1.00 19.46 150 VAL A CA 1
ATOM 1156 C C . VAL A 1 169 ? 10.790 -27.874 -10.647 1.00 19.74 150 VAL A C 1
ATOM 1157 O O . VAL A 1 169 ? 11.500 -27.101 -10.000 1.00 19.48 150 VAL A O 1
ATOM 1161 N N . LEU A 1 170 ? 9.734 -28.479 -10.116 1.00 20.17 151 LEU A N 1
ATOM 1162 C CA . LEU A 1 170 ? 9.380 -28.259 -8.716 1.00 20.23 151 LEU A CA 1
ATOM 1163 C C . LEU A 1 170 ? 10.009 -29.283 -7.795 1.00 19.94 151 LEU A C 1
ATOM 1164 O O . LEU A 1 170 ? 9.556 -29.454 -6.688 1.00 19.64 151 LEU A O 1
ATOM 1169 N N . SER A 1 171 ? 11.063 -29.949 -8.278 1.00 20.62 152 SER A N 1
ATOM 1170 C CA . SER A 1 171 ? 11.843 -30.914 -7.486 1.00 21.34 152 SER A CA 1
ATOM 1171 C C . SER A 1 171 ? 13.312 -30.512 -7.402 1.00 21.88 152 SER A C 1
ATOM 1172 O O . SER A 1 171 ? 13.814 -29.760 -8.246 1.00 22.28 152 SER A O 1
ATOM 1175 N N . ASN A 1 172 ? 13.984 -31.030 -6.380 1.00 22.53 153 ASN A N 1
ATOM 1176 C CA . ASN A 1 172 ? 15.404 -30.835 -6.185 1.00 23.50 153 ASN A CA 1
ATOM 1177 C C . ASN A 1 172 ? 16.182 -31.672 -7.180 1.00 23.98 153 ASN A C 1
ATOM 1178 O O . ASN A 1 172 ? 15.793 -32.810 -7.469 1.00 24.02 153 ASN A O 1
ATOM 1183 N N . PRO A 1 173 ? 17.279 -31.106 -7.711 1.00 24.22 154 PRO A N 1
ATOM 1184 C CA . PRO A 1 173 ? 18.171 -31.896 -8.536 1.00 24.21 154 PRO A CA 1
ATOM 1185 C C . PRO A 1 173 ? 18.811 -32.978 -7.679 1.00 24.29 154 PRO A C 1
ATOM 1186 O O . PRO A 1 173 ? 18.847 -32.847 -6.444 1.00 24.21 154 PRO A O 1
ATOM 1190 N N . SER A 1 174 ? 19.308 -34.033 -8.322 1.00 24.18 155 SER A N 1
ATOM 1191 C CA . SER A 1 174 ? 20.112 -35.024 -7.627 1.00 24.55 155 SER A CA 1
ATOM 1192 C C . SER A 1 174 ? 21.413 -34.361 -7.154 1.00 25.01 155 SER A C 1
ATOM 1193 O O . SER A 1 174 ? 21.727 -33.223 -7.545 1.00 24.38 155 SER A O 1
ATOM 1196 N N . ILE A 1 175 ? 22.144 -35.060 -6.290 1.00 25.36 156 ILE A N 1
ATOM 1197 C CA . ILE A 1 175 ? 23.440 -34.595 -5.809 1.00 25.62 156 ILE A CA 1
ATOM 1198 C C . ILE A 1 175 ? 24.371 -34.259 -6.976 1.00 25.78 156 ILE A C 1
ATOM 1199 O O . ILE A 1 175 ? 24.990 -33.187 -6.975 1.00 25.90 156 ILE A O 1
ATOM 1204 N N . ALA A 1 176 ? 24.434 -35.142 -7.977 1.00 25.53 157 ALA A N 1
ATOM 1205 C CA . ALA A 1 176 ? 25.335 -34.960 -9.132 1.00 25.66 157 ALA A CA 1
ATOM 1206 C C . ALA A 1 176 ? 24.912 -33.797 -10.044 1.00 25.44 157 ALA A C 1
ATOM 1207 O O . ALA A 1 176 ? 25.761 -33.052 -10.541 1.00 25.26 157 ALA A O 1
ATOM 1209 N N . GLN A 1 177 ? 23.605 -33.656 -10.260 1.00 25.48 158 GLN A N 1
ATOM 1210 C CA . GLN A 1 177 ? 23.047 -32.496 -10.955 1.00 25.22 158 GLN A CA 1
ATOM 1211 C C . GLN A 1 177 ? 23.316 -31.146 -10.228 1.00 25.51 158 GLN A C 1
ATOM 1212 O O . GLN A 1 177 ? 23.734 -30.177 -10.873 1.00 24.66 158 GLN A O 1
ATOM 1218 N N . LYS A 1 178 ? 23.059 -31.083 -8.910 1.00 25.96 159 LYS A N 1
ATOM 1219 C CA . LYS A 1 178 ? 23.350 -29.879 -8.091 1.00 26.76 159 LYS A CA 1
ATOM 1220 C C . LYS A 1 178 ? 24.811 -29.430 -8.238 1.00 27.25 159 LYS A C 1
ATOM 1221 O O . LYS A 1 178 ? 25.079 -28.239 -8.481 1.00 27.67 159 LYS A O 1
ATOM 1227 N N . LYS A 1 179 ? 25.747 -30.374 -8.089 1.00 27.32 160 LYS A N 1
ATOM 1228 C CA . LYS A 1 179 ? 27.165 -30.129 -8.392 1.00 27.36 160 LYS A CA 1
ATOM 1229 C C . LYS A 1 179 ? 27.399 -29.607 -9.826 1.00 26.47 160 LYS A C 1
ATOM 1230 O O . LYS A 1 179 ? 28.227 -28.708 -10.021 1.00 26.11 160 LYS A O 1
ATOM 1236 N N . ASP A 1 180 ? 26.698 -30.170 -10.820 1.00 25.04 161 ASP A N 1
ATOM 1237 C CA . ASP A 1 180 ? 26.853 -29.707 -12.201 1.00 24.53 161 ASP A CA 1
ATOM 1238 C C . ASP A 1 180 ? 26.277 -28.295 -12.424 1.00 24.28 161 ASP A C 1
ATOM 1239 O O . ASP A 1 180 ? 26.886 -27.468 -13.116 1.00 24.38 161 ASP A O 1
ATOM 1244 N N . ILE A 1 181 ? 25.102 -28.041 -11.853 1.00 23.34 162 ILE A N 1
ATOM 1245 C CA . ILE A 1 181 ? 24.491 -26.719 -11.867 1.00 22.85 162 ILE A CA 1
ATOM 1246 C C . ILE A 1 181 ? 25.400 -25.678 -11.184 1.00 22.96 162 ILE A C 1
ATOM 1247 O O . ILE A 1 181 ? 25.636 -24.611 -11.751 1.00 22.61 162 ILE A O 1
ATOM 1252 N N . ASP A 1 182 ? 25.927 -25.997 -9.998 1.00 22.83 163 ASP A N 1
ATOM 1253 C CA . ASP A 1 182 ? 26.869 -25.084 -9.301 1.00 23.15 163 ASP A CA 1
ATOM 1254 C C . ASP A 1 182 ? 28.099 -24.734 -10.147 1.00 22.77 163 ASP A C 1
ATOM 1255 O O . ASP A 1 182 ? 28.581 -23.597 -10.144 1.00 22.18 163 ASP A O 1
ATOM 1260 N N . SER A 1 183 ? 28.604 -25.735 -10.854 1.00 22.26 164 SER A N 1
ATOM 1261 C CA . SER A 1 183 ? 29.698 -25.547 -11.786 1.00 22.44 164 SER A CA 1
ATOM 1262 C C . SER A 1 183 ? 29.298 -24.636 -12.958 1.00 21.78 164 SER A C 1
ATOM 1263 O O . SER A 1 183 ? 30.059 -23.735 -13.328 1.00 21.70 164 SER A O 1
ATOM 1266 N N . ALA A 1 184 ? 28.117 -24.875 -13.541 1.00 21.17 165 ALA A N 1
ATOM 1267 C CA . ALA A 1 184 ? 27.604 -24.022 -14.630 1.00 20.60 165 ALA A CA 1
ATOM 1268 C C . ALA A 1 184 ? 27.383 -22.582 -14.147 1.00 20.54 165 ALA A C 1
ATOM 1269 O O . ALA A 1 184 ? 27.616 -21.621 -14.893 1.00 20.93 165 ALA A O 1
ATOM 1271 N N . ILE A 1 185 ? 26.945 -22.430 -12.899 1.00 19.87 166 ILE A N 1
ATOM 1272 C CA . ILE A 1 185 ? 26.843 -21.104 -12.283 1.00 19.81 166 ILE A CA 1
ATOM 1273 C C . ILE A 1 185 ? 28.209 -20.412 -12.207 1.00 20.31 166 ILE A C 1
ATOM 1274 O O . ILE A 1 185 ? 28.324 -19.230 -12.548 1.00 20.60 166 ILE A O 1
ATOM 1279 N N . ASP A 1 186 ? 29.232 -21.148 -11.777 1.00 20.51 167 ASP A N 1
ATOM 1280 C CA . ASP A 1 186 ? 30.608 -20.630 -11.729 1.00 21.27 167 ASP A CA 1
ATOM 1281 C C . ASP A 1 186 ? 31.082 -20.197 -13.120 1.00 20.82 167 ASP A C 1
ATOM 1282 O O . ASP A 1 186 ? 31.761 -19.185 -13.266 1.00 19.91 167 ASP A O 1
ATOM 1287 N N . ASN A 1 187 ? 30.740 -20.996 -14.133 1.00 21.15 168 ASN A N 1
ATOM 1288 C CA . ASN A 1 187 ? 31.104 -20.710 -15.517 1.00 21.05 168 ASN A CA 1
ATOM 1289 C C . ASN A 1 187 ? 30.500 -19.375 -16.002 1.00 20.63 168 ASN A C 1
ATOM 1290 O O . ASN A 1 187 ? 31.215 -18.544 -16.553 1.00 20.76 168 ASN A O 1
ATOM 1295 N N . GLY A 1 188 ? 29.199 -19.166 -15.766 1.00 20.55 169 GLY A N 1
ATOM 1296 C CA . GLY A 1 188 ? 28.516 -17.897 -16.083 1.00 19.89 169 GLY A CA 1
ATOM 1297 C C . GLY A 1 188 ? 29.111 -16.695 -15.341 1.00 19.95 169 GLY A C 1
ATOM 1298 O O . GLY A 1 188 ? 29.274 -15.628 -15.922 1.00 19.41 169 GLY A O 1
ATOM 1299 N N . ILE A 1 189 ? 29.455 -16.875 -14.066 1.00 19.76 170 ILE A N 1
ATOM 1300 C CA . ILE A 1 189 ? 30.159 -15.846 -13.304 1.00 20.32 170 ILE A CA 1
ATOM 1301 C C . ILE A 1 189 ? 31.500 -15.461 -13.984 1.00 20.94 170 ILE A C 1
ATOM 1302 O O . ILE A 1 189 ? 31.795 -14.279 -14.165 1.00 21.09 170 ILE A O 1
ATOM 1307 N N . CYS A 1 190 ? 32.262 -16.458 -14.425 1.00 21.17 171 CYS A N 1
ATOM 1308 C CA . CYS A 1 190 ? 33.509 -16.220 -15.148 1.00 21.76 171 CYS A CA 1
ATOM 1309 C C . CYS A 1 190 ? 33.343 -15.455 -16.491 1.00 22.30 171 CYS A C 1
ATOM 1310 O O . CYS A 1 190 ? 34.284 -14.776 -16.947 1.00 22.43 171 CYS A O 1
ATOM 1313 N N . PHE A 1 191 ? 32.165 -15.573 -17.112 1.00 22.97 172 PHE A N 1
ATOM 1314 C CA . PHE A 1 191 ? 31.854 -14.884 -18.379 1.00 23.58 172 PHE A CA 1
ATOM 1315 C C . PHE A 1 191 ? 31.063 -13.568 -18.165 1.00 23.64 172 PHE A C 1
ATOM 1316 O O . PHE A 1 191 ? 30.689 -12.889 -19.129 1.00 23.03 172 PHE A O 1
ATOM 1324 N N . LEU A 1 192 ? 30.864 -13.179 -16.901 1.00 23.59 173 LEU A N 1
ATOM 1325 C CA . LEU A 1 192 ? 29.935 -12.087 -16.579 1.00 24.29 173 LEU A CA 1
ATOM 1326 C C . LEU A 1 192 ? 30.312 -10.699 -17.109 1.00 24.71 173 LEU A C 1
ATOM 1327 O O . LEU A 1 192 ? 29.433 -9.927 -17.483 1.00 24.22 173 LEU A O 1
ATOM 1332 N N . ASP A 1 193 ? 31.604 -10.384 -17.139 1.00 25.54 174 ASP A N 1
ATOM 1333 C CA . ASP A 1 193 ? 32.053 -9.110 -17.707 1.00 26.44 174 ASP A CA 1
ATOM 1334 C C . ASP A 1 193 ? 31.693 -9.043 -19.198 1.00 26.66 174 ASP A C 1
ATOM 1335 O O . ASP A 1 193 ? 31.172 -8.038 -19.683 1.00 26.87 174 ASP A O 1
ATOM 1340 N N . ASP A 1 194 ? 31.933 -10.130 -19.915 1.00 27.14 175 ASP A N 1
ATOM 1341 C CA . ASP A 1 194 ? 31.511 -10.202 -21.310 1.00 28.16 175 ASP A CA 1
ATOM 1342 C C . ASP A 1 194 ? 29.991 -10.154 -21.500 1.00 27.87 175 ASP A C 1
ATOM 1343 O O . ASP A 1 194 ? 29.499 -9.465 -22.400 1.00 27.28 175 ASP A O 1
ATOM 1348 N N . ILE A 1 195 ? 29.264 -10.870 -20.643 1.00 27.87 176 ILE A N 1
ATOM 1349 C CA . ILE A 1 195 ? 27.800 -10.910 -20.722 1.00 28.54 176 ILE A CA 1
ATOM 1350 C C . ILE A 1 195 ? 27.231 -9.489 -20.547 1.00 29.42 176 ILE A C 1
ATOM 1351 O O . ILE A 1 195 ? 26.408 -9.047 -21.350 1.00 29.17 176 ILE A O 1
ATOM 1356 N N . ILE A 1 196 ? 27.704 -8.783 -19.516 1.00 30.40 177 ILE A N 1
ATOM 1357 C CA . ILE A 1 196 ? 27.302 -7.401 -19.230 1.00 31.73 177 ILE A CA 1
ATOM 1358 C C . ILE A 1 196 ? 27.582 -6.455 -20.413 1.00 33.06 177 ILE A C 1
ATOM 1359 O O . ILE A 1 196 ? 26.812 -5.518 -20.648 1.00 33.18 177 ILE A O 1
ATOM 1364 N N . ASN A 1 197 ? 28.656 -6.731 -21.163 1.00 34.67 178 ASN A N 1
ATOM 1365 C CA . ASN A 1 197 ? 29.036 -5.932 -22.350 1.00 36.21 178 ASN A CA 1
ATOM 1366 C C . ASN A 1 197 ? 28.528 -6.439 -23.694 1.00 37.12 178 ASN A C 1
ATOM 1367 O O . ASN A 1 197 ? 29.018 -6.013 -24.738 1.00 37.29 178 ASN A O 1
ATOM 1372 N N . TYR A 1 198 ? 27.548 -7.340 -23.660 1.00 38.31 179 TYR A N 1
ATOM 1373 C CA . TYR A 1 198 ? 26.932 -7.886 -24.874 1.00 39.66 179 TYR A CA 1
ATOM 1374 C C . TYR A 1 198 ? 27.915 -8.534 -25.859 1.00 41.15 179 TYR A C 1
ATOM 1375 O O . TYR A 1 198 ? 27.703 -8.498 -27.066 1.00 41.30 179 TYR A O 1
ATOM 1384 N N . LYS A 1 199 ? 28.993 -9.108 -25.334 1.00 42.93 180 LYS A N 1
ATOM 1385 C CA . LYS A 1 199 ? 29.906 -9.903 -26.141 1.00 44.51 180 LYS A CA 1
ATOM 1386 C C . LYS A 1 199 ? 29.465 -11.351 -25.978 1.00 45.24 180 LYS A C 1
ATOM 1387 O O . LYS A 1 199 ? 29.948 -12.051 -25.085 1.00 45.71 180 LYS A O 1
ATOM 1393 N N . LEU A 1 200 ? 28.540 -11.783 -26.836 1.00 46.09 181 LEU A N 1
ATOM 1394 C CA . LEU A 1 200 ? 27.824 -13.045 -26.649 1.00 47.29 181 LEU A CA 1
ATOM 1395 C C . LEU A 1 200 ? 28.303 -14.185 -27.554 1.00 48.11 181 LEU A C 1
ATOM 1396 O O . LEU A 1 200 ? 27.477 -14.887 -28.151 1.00 47.94 181 LEU A O 1
ATOM 1401 N N . GLU A 1 201 ? 29.616 -14.384 -27.651 1.00 48.97 182 GLU A N 1
ATOM 1402 C CA . GLU A 1 201 ? 30.152 -15.516 -28.426 1.00 50.11 182 GLU A CA 1
ATOM 1403 C C . GLU A 1 201 ? 29.794 -16.876 -27.802 1.00 50.00 182 GLU A C 1
ATOM 1404 O O . GLU A 1 201 ? 29.778 -16.993 -26.564 1.00 50.44 182 GLU A O 1
ATOM 1410 N N . PRO A 1 202 ? 29.510 -17.905 -28.649 1.00 49.91 183 PRO A N 1
ATOM 1411 C CA . PRO A 1 202 ? 29.019 -19.197 -28.131 1.00 49.81 183 PRO A CA 1
ATOM 1412 C C . PRO A 1 202 ? 30.205 -19.961 -27.549 1.00 49.42 183 PRO A C 1
ATOM 1413 O O . PRO A 1 202 ? 30.537 -21.075 -27.980 1.00 49.91 183 PRO A O 1
ATOM 1417 N N . VAL A 1 203 ? 30.813 -19.331 -26.551 1.00 48.33 184 VAL A N 1
ATOM 1418 C CA . VAL A 1 203 ? 32.150 -19.632 -26.121 1.00 47.19 184 VAL A CA 1
ATOM 1419 C C . VAL A 1 203 ? 32.092 -20.042 -24.628 1.00 46.56 184 VAL A C 1
ATOM 1420 O O . VAL A 1 203 ? 33.112 -20.147 -23.940 1.00 46.81 184 VAL A O 1
ATOM 1424 N N . MET A 1 204 ? 30.874 -20.319 -24.155 1.00 45.19 185 MET A N 1
ATOM 1425 C CA . MET A 1 204 ? 30.645 -20.830 -22.801 1.00 43.51 185 MET A CA 1
ATOM 1426 C C . MET A 1 204 ? 30.925 -22.344 -22.724 1.00 41.85 185 MET A C 1
ATOM 1427 O O . MET A 1 204 ? 31.466 -22.838 -21.734 1.00 40.76 185 MET A O 1
ATOM 1432 N N . GLN A 1 205 ? 30.565 -23.070 -23.780 1.00 39.92 186 GLN A N 1
ATOM 1433 C CA . GLN A 1 205 ? 30.799 -24.520 -23.819 1.00 38.57 186 GLN A CA 1
ATOM 1434 C C . GLN A 1 205 ? 32.251 -24.941 -24.124 1.00 36.52 186 GLN A C 1
ATOM 1435 O O . GLN A 1 205 ? 32.561 -26.135 -24.156 1.00 35.89 186 GLN A O 1
ATOM 1441 N N . LYS A 1 206 ? 33.125 -23.953 -24.323 1.00 34.19 187 LYS A N 1
ATOM 1442 C CA . LYS A 1 206 ? 34.552 -24.188 -24.528 1.00 32.20 187 LYS A CA 1
ATOM 1443 C C . LYS A 1 206 ? 35.378 -23.994 -23.251 1.00 31.01 187 LYS A C 1
ATOM 1444 O O . LYS A 1 206 ? 36.595 -24.219 -23.228 1.00 30.17 187 LYS A O 1
ATOM 1450 N N . LEU A 1 207 ? 34.692 -23.594 -22.189 1.00 29.80 188 LEU A N 1
ATOM 1451 C CA . LEU A 1 207 ? 35.283 -23.386 -20.879 1.00 29.25 188 LEU A CA 1
ATOM 1452 C C . LEU A 1 207 ? 35.652 -24.724 -20.224 1.00 28.69 188 LEU A C 1
ATOM 1453 O O . LEU A 1 207 ? 34.885 -25.672 -20.309 1.00 28.34 188 LEU A O 1
#

Solvent-accessible surface area: 9118 Å² total; per-residue (Å²): 130,73,0,76,0,0,0,0,0,0,14,64,32,78,129,73,96,76,4,20,24,1,0,0,34,28,0,0,36,75,4,4,122,75,52,142,90,98,63,68,86,40,100,184,22,33,1,28,11,4,124,6,66,20,110,208,21,102,3,16,0,0,16,1,43,24,117,9,92,54,0,0,58,0,0,20,76,0,6,113,133,61,181,23,50,41,32,29,0,0,0,0,3,6,22,44,116,16,90,17,27,67,8,65,33,89,93,5,32,49,67,81,64,23,80,0,4,121,4,0,26,113,69,34,68,46,58,63,2,0,9,0,43,0,0,0,6,85,36,67,113,178,95,123,32,68,113,30,11,83,36,87,15,60,138,64,44,84,132,66,0,62,56,0,6,72,38,0,41,93,27,5,60,41,0,0,58,40,100,61,116,106,69,11,84,162,142

Foldseek 3Di:
DFAAEEEQAWEDDPLTCQFLFRLSVVLLVVQCVVQVWDWDDDVVLQWTWTWGDDDPGIHIYTYHNPHQLQLLSNVLSVCVVVVHAQQNYEYEGEDAVDAQLDKAKDFFDQPVPGSNQNNNCVNNVGRGYIYIYHYHYHPPDPVCRVVRRSDHRPPVSVVSSVNLSVLCSVCVVVVRVVVHDRCSVVD

Radius of gyration: 14.99 Å; Cα contacts (8 Å, |Δi|>4): 414; chains: 1; bounding box: 32×41×30 Å

Nearest PDB structures (foldseek):
  3nea-assembly1_A  TM=1.005E+00  e=9.953E-43  Francisella tularensis subsp. tularensis
  8axp-assembly1_B  TM=9.669E-01  e=2.069E-27  Neisseria gonorrhoeae
  2z2j-assembly1_A  TM=9.364E-01  e=7.820E-22  Mycobacterium tuberculosis H37Rv
  7wt6-assembly1_A  TM=9.299E-01  e=1.658E-21  Mycobacteriaceae bacterium
  4qt4-assembly2_B  TM=8.613E-01  e=1.374E-21  Streptococcus pyogenes NZ131

InterPro domains:
  IPR001328 Peptidyl-tRNA hydrolase [MF_00083] (4-182)
  IPR001328 Peptidyl-tRNA hydrolase [PF01195] (6-189)
  IPR001328 Peptidyl-tRNA hydrolase [PTHR17224] (5-180)
  IPR001328 Peptidyl-tRNA hydrolase [TIGR00447] (5-170)
  IPR001328 Peptidyl-tRNA hydrolase [cd00462] (6-177)
  IPR018171 Peptidyl-tRNA hydrolase, conserved site [PS01196] (111-121)
  IPR036416 Peptidyl-tRNA hydrolase superfamily [G3DSA:3.40.50.1470] (1-191)
  IPR036416 Peptidyl-tRNA hydrolase superfamily [SSF53178] (4-189)

Organism: Francisella tularensis subsp. tularensis (strain SCHU S4 / Schu 4) (NCBI:txid177416)

Sequence (187 aa):
PKIKMIIGLGNIGKEYQDTRHNVGEWFIAKIAQDNNQSFSSNPKLNCNLAKVSIDYNNVVLVFPTTYMNNSGLAVSKVANFYKIAPAEILVVHDELDIDSGEIRLKKGGGHGGHNGLRSINQHLGTNDYLRRLRIGIGHPGHKSKVANYVLSNPSIAQKKDIDSAIDNGICFLDDIINYKLEPVMQKL

Secondary structure (DSSP, 8-state):
----EEEE----STTTTTSGGGHHHHHHHHHHHHTT---EEEGGGTEEEEEEEETTEEEEEEEESS-GGGHHHHHHHHHHHHT--GGGEEEEEEETTS-TT-EEEEES---TT-HHHHHHHHHHT---SEEEEEE----SSGGGHHHHHTSPPPHHHHHHHHHHHHHHHHTHHHHHTT---S-STT-

CATH classification: 3.40.50.1470